Protein AF-0000000079924102 (afdb_homodimer)

Secondary structure (DSSP, 8-state):
-----HHHHHHHHHHHHHHHHHHHHHTTT--HHHHHHHHHHHHSTTB-HHHHHHHHT--HHHHHHHHHHHHHTTSEEEEE-SS-TT-EEEEE-HHHHHHHHHHHHHHHHHHHHHTTT--HHHHHHHHHHHHHHHHHHHHHHHHHHH--/-----HHHHHHHHHHHHHHHHHHHHHTTT--HHHHHHHHHHHHSTTB-HHHHHHHHT--HHHHHHHHHHHHHTTSEEEEE-SS-TT-EEEEE-HHHHHHHHHHHHHHHHHHHHHTTT--HHHHHHHHHHHHHHHHHHHHHHHHHHH--

Sequence (296 aa):
MENHSINMYLAMIERDYNYYINKKLKQYNLGKHDIRVLKVINANKGLSQNDICTILKEDKITVNKSVKNLVSQGYVEKIKDCEDKRITRLYITEEGRVNRKKILNILNEANDIFVKGFSEKNKENILELLKKMSENIHKEAVRIKDEKMENHSINMYLAMIERDYNYYINKKLKQYNLGKHDIRVLKVINANKGLSQNDICTILKEDKITVNKSVKNLVSQGYVEKIKDCEDKRITRLYITEEGRVNRKKILNILNEANDIFVKGFSEKNKENILELLKKMSENIHKEAVRIKDEK

Nearest PDB structures (foldseek):
  3s2w-assembly4_H  TM=7.739E-01  e=3.543E-10  Methanosarcina mazei Go1
  3bpx-assembly1_A  TM=7.634E-01  e=2.930E-10  unclassified
  3bpv-assembly1_A-2  TM=7.846E-01  e=5.181E-10  unclassified
  6pcp-assembly2_C  TM=7.082E-01  e=9.312E-08  Bordetella pertussis
  7kfq-assembly1_A  TM=6.164E-01  e=2.038E-08  Variovorax paradoxus

pLDDT: mean 89.37, std 9.15, range [30.25, 96.81]

Solvent-accessible surface area (backbone atoms only — not comparable to full-atom values): 15780 Å² total; per-residue (Å²): 127,82,76,75,45,67,60,50,41,52,50,50,33,50,53,27,44,50,52,40,49,45,59,63,28,47,80,70,75,42,49,73,64,35,50,54,52,49,50,52,37,66,76,38,77,58,37,32,70,68,54,49,24,63,75,68,69,46,54,65,69,62,51,48,51,32,50,51,48,34,36,74,72,44,32,30,43,80,40,64,33,89,88,45,69,87,41,51,21,32,37,70,30,74,64,17,51,56,50,44,51,53,51,51,48,53,56,50,48,49,49,52,39,40,47,61,90,50,51,73,67,52,51,52,48,50,52,53,50,41,48,52,23,29,51,39,33,39,51,50,29,53,50,57,68,68,52,121,125,82,76,74,44,68,61,49,38,54,50,51,33,50,52,28,45,50,52,39,50,46,59,63,28,46,80,70,74,40,48,75,65,35,50,53,53,49,49,52,38,67,75,38,77,57,37,33,70,67,53,50,25,63,74,68,69,45,54,64,69,62,49,49,52,33,49,52,49,34,37,75,70,43,32,31,42,80,41,66,34,88,88,45,70,86,40,51,22,34,37,70,29,75,65,17,53,57,49,44,51,54,51,49,48,54,55,51,50,49,48,51,38,40,50,62,90,50,51,74,67,52,51,52,49,52,50,51,50,40,48,50,23,30,50,39,31,39,52,51,29,52,51,54,68,67,53,118

Structure (mmCIF, N/CA/C/O backbone):
data_AF-0000000079924102-model_v1
#
loop_
_entity.id
_entity.type
_entity.pdbx_description
1 polymer 'DNA-binding transcriptional regulator, MarR family'
#
loop_
_atom_site.group_PDB
_atom_site.id
_atom_site.type_symbol
_atom_site.label_atom_id
_atom_site.label_alt_id
_atom_site.label_comp_id
_atom_site.label_asym_id
_atom_site.label_entity_id
_atom_site.label_seq_id
_atom_site.pdbx_PDB_ins_code
_atom_site.Cartn_x
_atom_site.Cartn_y
_atom_site.Cartn_z
_atom_site.occupancy
_atom_site.B_iso_or_equiv
_atom_site.auth_seq_id
_atom_site.auth_comp_id
_atom_site.auth_asym_id
_atom_site.auth_atom_id
_atom_site.pdbx_PDB_model_num
ATOM 1 N N . MET A 1 1 ? -12.461 9.148 20.875 1 30.62 1 MET A N 1
ATOM 2 C CA . MET A 1 1 ? -12.453 7.961 20.016 1 30.62 1 MET A CA 1
ATOM 3 C C . MET A 1 1 ? -11.992 8.305 18.609 1 30.62 1 MET A C 1
ATOM 5 O O . MET A 1 1 ? -12.68 9.039 17.891 1 30.62 1 MET A O 1
ATOM 9 N N . GLU A 1 2 ? -10.805 8.648 18.281 1 41.78 2 GLU A N 1
ATOM 10 C CA . GLU A 1 2 ? -10.281 9.359 17.109 1 41.78 2 GLU A CA 1
ATOM 11 C C . GLU A 1 2 ? -10.789 8.742 15.812 1 41.78 2 GLU A C 1
ATOM 13 O O . GLU A 1 2 ? -10.766 7.523 15.648 1 41.78 2 GLU A O 1
ATOM 18 N N . ASN A 1 3 ? -12.047 9.164 15.438 1 47 3 ASN A N 1
ATOM 19 C CA . ASN A 1 3 ? -12.805 8.727 14.266 1 47 3 ASN A CA 1
ATOM 20 C C . ASN A 1 3 ? -11.891 8.211 13.164 1 47 3 ASN A C 1
ATOM 22 O O . ASN A 1 3 ? -11.148 8.984 12.555 1 47 3 ASN A O 1
ATOM 26 N N . HIS A 1 4 ? -11.688 6.922 13.391 1 61.72 4 HIS A N 1
ATOM 27 C CA . HIS A 1 4 ? -10.875 6.305 12.344 1 61.72 4 HIS A CA 1
ATOM 28 C C . HIS A 1 4 ? -11.5 6.516 10.969 1 61.72 4 HIS A C 1
ATOM 30 O O . HIS A 1 4 ? -12.703 6.32 10.789 1 61.72 4 HIS A O 1
ATOM 36 N N . SER A 1 5 ? -10.711 7.113 10.195 1 83.69 5 SER A N 1
ATOM 37 C CA . SER A 1 5 ? -11.125 7.406 8.828 1 83.69 5 SER A CA 1
ATOM 38 C C . SER A 1 5 ? -10.953 6.191 7.922 1 83.69 5 SER A C 1
ATOM 40 O O . SER A 1 5 ? -10.359 5.188 8.328 1 83.69 5 SER A O 1
ATOM 42 N N . ILE A 1 6 ? -11.773 6.027 6.996 1 90.44 6 ILE A N 1
ATOM 43 C CA . ILE A 1 6 ? -11.664 5.012 5.957 1 90.44 6 ILE A CA 1
ATOM 44 C C . ILE A 1 6 ? -10.203 4.824 5.57 1 90.44 6 ILE A C 1
ATOM 46 O O . ILE A 1 6 ? -9.719 3.695 5.469 1 90.44 6 ILE A O 1
ATOM 50 N N . ASN A 1 7 ? -9.547 5.902 5.613 1 86.5 7 ASN A N 1
ATOM 51 C CA . ASN A 1 7 ? -8.133 5.879 5.258 1 86.5 7 ASN A CA 1
ATOM 52 C C . ASN A 1 7 ? -7.316 5.074 6.266 1 86.5 7 ASN A C 1
ATOM 54 O O . ASN A 1 7 ? -6.379 4.371 5.887 1 86.5 7 ASN A O 1
ATOM 58 N N . MET A 1 8 ? -7.664 5.234 7.422 1 84.31 8 MET A N 1
ATOM 59 C CA . MET A 1 8 ? -6.93 4.539 8.477 1 84.31 8 MET A CA 1
ATOM 60 C C . MET A 1 8 ? -7.102 3.027 8.352 1 84.31 8 MET A C 1
ATOM 62 O O . MET A 1 8 ? -6.125 2.279 8.414 1 84.31 8 MET A O 1
ATOM 66 N N . TYR A 1 9 ? -8.312 2.572 8.203 1 91.62 9 TYR A N 1
ATOM 67 C CA . TYR A 1 9 ? -8.555 1.138 8.102 1 91.62 9 TYR A CA 1
ATOM 68 C C . TYR A 1 9 ? -7.922 0.564 6.844 1 91.62 9 TYR A C 1
ATOM 70 O O . TYR A 1 9 ? -7.395 -0.551 6.859 1 91.62 9 TYR A O 1
ATOM 78 N N . LEU A 1 10 ? -7.984 1.327 5.773 1 93.31 10 LEU A N 1
ATOM 79 C CA . LEU A 1 10 ? -7.32 0.885 4.551 1 93.31 10 LEU A CA 1
ATOM 80 C C . LEU A 1 10 ? -5.82 0.713 4.773 1 93.31 10 LEU A C 1
ATOM 82 O O . LEU A 1 10 ? -5.23 -0.268 4.32 1 93.31 10 LEU A O 1
ATOM 86 N N . ALA A 1 11 ? -5.23 1.6 5.488 1 87.56 11 ALA A N 1
ATOM 87 C CA . ALA A 1 11 ? -3.801 1.546 5.773 1 87.56 11 ALA A CA 1
ATOM 88 C C . ALA A 1 11 ? -3.459 0.344 6.648 1 87.56 11 ALA A C 1
ATOM 90 O O . ALA A 1 11 ? -2.467 -0.347 6.406 1 87.56 11 ALA A O 1
ATOM 91 N N . MET A 1 12 ? -4.262 0.15 7.617 1 90.31 12 MET A N 1
ATOM 92 C CA . MET A 1 12 ? -4.039 -0.973 8.523 1 90.31 12 MET A CA 1
ATOM 93 C C . MET A 1 12 ? -4.188 -2.303 7.793 1 90.31 12 MET A C 1
ATOM 95 O O . MET A 1 12 ? -3.381 -3.215 7.98 1 90.31 12 MET A O 1
ATOM 99 N N . ILE A 1 13 ? -5.207 -2.404 7.023 1 95.12 13 ILE A N 1
ATOM 100 C CA . ILE A 1 13 ? -5.438 -3.607 6.234 1 95.12 13 ILE A CA 1
ATOM 101 C C . ILE A 1 13 ? -4.242 -3.863 5.324 1 95.12 13 ILE A C 1
ATOM 103 O O . ILE A 1 13 ? -3.721 -4.98 5.27 1 95.12 13 ILE A O 1
ATOM 107 N N . GLU A 1 14 ? -3.82 -2.887 4.648 1 92.5 14 GLU A N 1
ATOM 108 C CA . GLU A 1 14 ? -2.695 -3.018 3.73 1 92.5 14 GLU A CA 1
ATOM 109 C C . GLU A 1 14 ? -1.436 -3.475 4.461 1 92.5 14 GLU A C 1
ATOM 111 O O . GLU A 1 14 ? -0.739 -4.383 4.004 1 92.5 14 GLU A O 1
ATOM 116 N N . ARG A 1 15 ? -1.174 -2.852 5.5 1 89.38 15 ARG A N 1
ATOM 117 C CA . ARG A 1 15 ? 0.018 -3.174 6.277 1 89.38 15 ARG A CA 1
ATOM 118 C C . ARG A 1 15 ? 0.006 -4.633 6.719 1 89.38 15 ARG A C 1
ATOM 120 O O . ARG A 1 15 ? 0.969 -5.367 6.484 1 89.38 15 ARG A O 1
ATOM 127 N N . ASP A 1 16 ? -1.027 -5.004 7.367 1 93.31 16 ASP A N 1
ATOM 128 C CA . ASP A 1 16 ? -1.126 -6.359 7.898 1 93.31 16 ASP A CA 1
ATOM 129 C C . ASP A 1 16 ? -1.19 -7.387 6.77 1 93.31 16 ASP A C 1
ATOM 131 O O . ASP A 1 16 ? -0.619 -8.477 6.875 1 93.31 16 ASP A O 1
ATOM 135 N N . TYR A 1 17 ? -1.896 -7.051 5.738 1 93.12 17 TYR A N 1
ATOM 136 C CA . TYR A 1 17 ? -1.951 -7.922 4.57 1 93.12 17 TYR A CA 1
ATOM 137 C C . T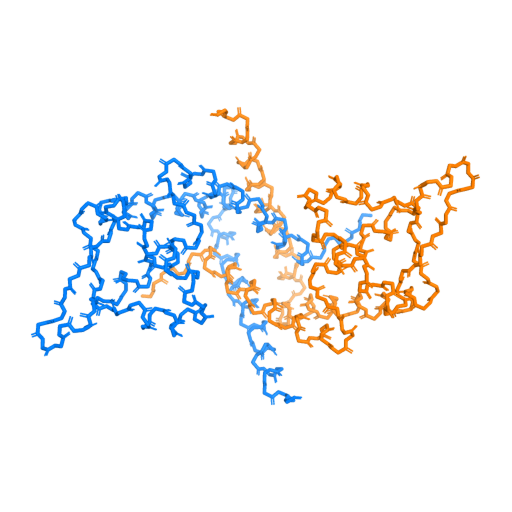YR A 1 17 ? -0.56 -8.141 3.986 1 93.12 17 TYR A C 1
ATOM 139 O O . TYR A 1 17 ? -0.174 -9.273 3.695 1 93.12 17 TYR A O 1
ATOM 147 N N . ASN A 1 18 ? 0.146 -7.086 3.822 1 90.5 18 ASN A N 1
ATOM 148 C CA . ASN A 1 18 ? 1.493 -7.191 3.271 1 90.5 18 ASN A CA 1
ATOM 149 C C . ASN A 1 18 ? 2.4 -8.039 4.16 1 90.5 18 ASN A C 1
ATOM 151 O O . ASN A 1 18 ? 3.209 -8.82 3.662 1 90.5 18 ASN A O 1
ATOM 155 N N . TYR A 1 19 ? 2.264 -7.824 5.379 1 89.88 19 TYR A N 1
ATOM 156 C CA . TYR A 1 19 ? 3.033 -8.648 6.305 1 89.88 19 TYR A CA 1
ATOM 157 C C . TYR A 1 19 ? 2.691 -10.125 6.129 1 89.88 19 TYR A C 1
ATOM 159 O O . TYR A 1 19 ? 3.586 -10.961 5.996 1 89.88 19 TYR A O 1
ATOM 167 N N . TYR A 1 20 ? 1.415 -10.453 6.117 1 91.38 20 TYR A N 1
ATOM 168 C CA . TYR A 1 20 ? 0.913 -11.812 5.973 1 91.38 20 TYR A CA 1
ATOM 169 C C . TYR A 1 20 ? 1.4 -12.445 4.672 1 91.38 20 TYR A C 1
ATOM 171 O O . TYR A 1 20 ? 1.96 -13.539 4.68 1 91.38 20 TYR A O 1
ATOM 179 N N . ILE A 1 21 ? 1.275 -11.719 3.625 1 90.69 21 ILE A N 1
ATOM 180 C CA . ILE A 1 21 ? 1.605 -12.242 2.305 1 90.69 21 ILE A CA 1
ATOM 181 C C . ILE A 1 21 ? 3.117 -12.422 2.184 1 90.69 21 ILE A C 1
ATOM 183 O O . ILE A 1 21 ? 3.586 -13.43 1.644 1 90.69 21 ILE A O 1
ATOM 187 N N . ASN A 1 22 ? 3.844 -11.445 2.645 1 89.75 22 ASN A N 1
ATOM 188 C CA . ASN A 1 22 ? 5.297 -11.547 2.578 1 89.75 22 ASN A CA 1
ATOM 189 C C . ASN A 1 22 ? 5.809 -12.781 3.318 1 89.75 22 ASN A C 1
ATOM 191 O O . ASN A 1 22 ? 6.699 -13.477 2.834 1 89.75 22 ASN A O 1
ATOM 195 N N . LYS A 1 23 ? 5.234 -12.992 4.43 1 90.81 23 LYS A N 1
ATOM 196 C CA . LYS A 1 23 ? 5.625 -14.156 5.219 1 90.81 23 LYS A CA 1
ATOM 197 C C . LYS A 1 23 ? 5.273 -15.453 4.492 1 90.81 23 LYS A C 1
ATOM 199 O O . LYS A 1 23 ? 6.07 -16.391 4.469 1 90.81 23 LYS A O 1
ATOM 204 N N . LYS A 1 24 ? 4.141 -15.492 3.92 1 89.12 24 LYS A N 1
ATOM 205 C CA . LYS A 1 24 ? 3.695 -16.703 3.219 1 89.12 24 LYS A CA 1
ATOM 206 C C . LYS A 1 24 ? 4.516 -16.922 1.952 1 89.12 24 LYS A C 1
ATOM 208 O O . LYS A 1 24 ? 4.805 -18.078 1.593 1 89.12 24 LYS A O 1
ATOM 213 N N . LEU A 1 25 ? 4.93 -15.875 1.374 1 89.44 25 LEU A N 1
ATOM 214 C CA . LEU A 1 25 ? 5.648 -15.977 0.109 1 89.44 25 LEU A CA 1
ATOM 215 C C . LEU A 1 25 ? 7.121 -16.281 0.346 1 89.44 25 LEU A C 1
ATOM 217 O O . LEU A 1 25 ? 7.812 -16.781 -0.552 1 89.44 25 LEU A O 1
ATOM 221 N N . LYS A 1 26 ? 7.531 -15.922 1.546 1 87.56 26 LYS A N 1
ATOM 222 C CA . LYS A 1 26 ? 8.93 -16.172 1.894 1 87.56 26 LYS A CA 1
ATOM 223 C C . LYS A 1 26 ? 9.289 -17.641 1.725 1 87.56 26 LYS A C 1
ATOM 225 O O . LYS A 1 26 ? 10.391 -17.969 1.288 1 87.56 26 LYS A O 1
ATOM 230 N N . GLN A 1 27 ? 8.375 -18.406 2.049 1 84.44 27 GLN A N 1
ATOM 231 C CA . GLN A 1 27 ? 8.617 -19.844 1.945 1 84.44 27 GLN A CA 1
ATOM 232 C C . GLN A 1 27 ? 8.859 -20.25 0.497 1 84.44 27 GLN A C 1
ATOM 234 O O . GLN A 1 27 ? 9.438 -21.312 0.235 1 84.44 27 GLN A O 1
ATOM 239 N N . TYR A 1 28 ? 8.508 -19.453 -0.422 1 86.31 28 TYR A N 1
ATOM 240 C CA . TYR A 1 28 ? 8.688 -19.75 -1.839 1 86.31 28 TYR A CA 1
ATOM 241 C C . TYR A 1 28 ? 9.805 -18.891 -2.432 1 86.31 28 TYR A C 1
ATOM 243 O O . TYR A 1 28 ? 10.016 -18.891 -3.646 1 86.31 28 TYR A O 1
ATOM 251 N N . ASN A 1 29 ? 10.391 -18.109 -1.604 1 88.06 29 ASN A N 1
ATOM 252 C CA . ASN A 1 29 ? 11.469 -17.219 -1.993 1 88.06 29 ASN A CA 1
ATOM 253 C C . ASN A 1 29 ? 10.992 -16.172 -3.004 1 88.06 29 ASN A C 1
ATOM 255 O O . ASN A 1 29 ? 11.703 -15.875 -3.973 1 88.06 29 ASN A O 1
ATOM 259 N N . LEU A 1 30 ? 9.758 -15.805 -2.869 1 90.5 30 LEU A N 1
ATOM 260 C CA . LEU A 1 30 ? 9.172 -14.789 -3.736 1 90.5 30 LEU A CA 1
ATOM 261 C C . LEU A 1 30 ? 8.766 -13.555 -2.934 1 90.5 30 LEU A C 1
ATOM 263 O O . LEU A 1 30 ? 8.406 -13.672 -1.758 1 90.5 30 LEU A O 1
ATOM 267 N N . GLY A 1 31 ? 8.828 -12.398 -3.521 1 88.38 31 GLY A N 1
ATOM 268 C CA . GLY A 1 31 ? 8.312 -11.156 -2.969 1 88.38 31 GLY A CA 1
ATOM 269 C C . GLY A 1 31 ? 7.145 -10.594 -3.754 1 88.38 31 GLY A C 1
ATOM 270 O O . GLY A 1 31 ? 6.738 -11.164 -4.77 1 88.38 31 GLY A O 1
ATOM 271 N N . LYS A 1 32 ? 6.668 -9.523 -3.234 1 85.25 32 LYS A N 1
ATOM 272 C CA . LYS A 1 32 ? 5.52 -8.867 -3.857 1 85.25 32 LYS A CA 1
ATOM 273 C C . LYS A 1 32 ? 5.828 -8.477 -5.301 1 85.25 32 LYS A C 1
ATOM 275 O O . LYS A 1 32 ? 4.992 -8.648 -6.188 1 85.25 32 LYS A O 1
ATOM 280 N N . HIS A 1 33 ? 6.949 -8.008 -5.48 1 88.81 33 HIS A N 1
ATOM 281 C CA . HIS A 1 33 ? 7.332 -7.582 -6.824 1 88.81 33 HIS A CA 1
ATOM 282 C C . HIS A 1 33 ? 7.457 -8.773 -7.766 1 88.81 33 HIS A C 1
ATOM 284 O O . HIS A 1 33 ? 7.078 -8.695 -8.938 1 88.81 33 HIS A O 1
ATOM 290 N N . ASP A 1 34 ? 8.031 -9.805 -7.246 1 91.5 34 ASP A N 1
ATOM 291 C CA . ASP A 1 34 ? 8.133 -11.023 -8.047 1 91.5 34 ASP A CA 1
ATOM 292 C C . ASP A 1 34 ? 6.754 -11.484 -8.516 1 91.5 34 ASP A C 1
ATOM 294 O O . ASP A 1 34 ? 6.598 -11.914 -9.664 1 91.5 34 ASP A O 1
ATOM 298 N N . ILE A 1 35 ? 5.859 -11.344 -7.633 1 87 35 ILE A N 1
ATOM 299 C CA . ILE A 1 35 ? 4.508 -11.789 -7.938 1 87 35 ILE A CA 1
ATOM 300 C C . ILE A 1 35 ? 3.912 -10.922 -9.039 1 87 35 ILE A C 1
ATOM 302 O O . ILE A 1 35 ? 3.236 -11.422 -9.945 1 87 35 ILE A O 1
ATOM 306 N N . ARG A 1 36 ? 4.09 -9.734 -8.992 1 85.94 36 ARG A N 1
ATOM 307 C CA . ARG A 1 36 ? 3.598 -8.828 -10.016 1 85.94 36 ARG A CA 1
ATOM 308 C C . ARG A 1 36 ? 4.188 -9.164 -11.383 1 85.94 36 ARG A C 1
ATOM 310 O O . ARG A 1 36 ? 3.469 -9.211 -12.383 1 85.94 36 ARG A O 1
ATOM 317 N N . VAL A 1 37 ? 5.473 -9.336 -11.391 1 91.31 37 VAL A N 1
ATOM 318 C CA . VAL A 1 37 ? 6.164 -9.688 -12.625 1 91.31 37 VAL A CA 1
ATOM 319 C C . VAL A 1 37 ? 5.637 -11.016 -13.156 1 91.31 37 VAL A C 1
ATOM 321 O O . VAL A 1 37 ? 5.352 -11.148 -14.352 1 91.31 37 VAL A O 1
ATOM 324 N N . LEU A 1 38 ? 5.52 -11.922 -12.273 1 89.88 38 LEU A N 1
ATOM 325 C CA . LEU A 1 38 ? 5.027 -13.242 -12.641 1 89.88 38 LEU A CA 1
ATOM 326 C C . LEU A 1 38 ? 3.631 -13.156 -13.242 1 89.88 38 LEU A C 1
ATOM 328 O O . LEU A 1 38 ? 3.326 -13.844 -14.219 1 89.88 38 LEU A O 1
ATOM 332 N N . LYS A 1 39 ? 2.812 -12.367 -12.711 1 85.69 39 LYS A N 1
ATOM 333 C CA . LYS A 1 39 ? 1.452 -12.188 -13.211 1 85.69 39 LYS A CA 1
ATOM 334 C C . LYS A 1 39 ? 1.457 -11.656 -14.641 1 85.69 39 LYS A C 1
ATOM 336 O O . LYS A 1 39 ? 0.683 -12.125 -15.484 1 85.69 39 LYS A O 1
ATOM 341 N N . VAL A 1 40 ? 2.217 -10.719 -14.891 1 88.38 40 VAL A N 1
ATOM 342 C CA . VAL A 1 40 ? 2.311 -10.109 -16.203 1 88.38 40 VAL A CA 1
ATOM 343 C C . VAL A 1 40 ? 2.793 -11.148 -17.219 1 88.38 40 VAL A C 1
ATOM 345 O O . VAL A 1 40 ? 2.244 -11.25 -18.328 1 88.38 40 VAL A O 1
ATOM 348 N N . ILE A 1 41 ? 3.826 -11.883 -16.844 1 91.25 41 ILE A N 1
ATOM 349 C CA . ILE A 1 41 ? 4.379 -12.906 -17.734 1 91.25 41 ILE A CA 1
ATOM 350 C C . ILE A 1 41 ? 3.314 -13.961 -18.031 1 91.25 41 ILE A C 1
ATOM 352 O O . ILE A 1 41 ? 3.201 -14.43 -19.172 1 91.25 41 ILE A O 1
ATOM 356 N N . ASN A 1 42 ? 2.598 -14.258 -17 1 85.44 42 ASN A N 1
ATOM 357 C CA . ASN A 1 42 ? 1.559 -15.266 -17.156 1 85.44 42 ASN A CA 1
ATOM 358 C C . ASN A 1 42 ? 0.435 -14.789 -18.078 1 85.44 42 ASN A C 1
ATOM 360 O O . ASN A 1 42 ? -0.128 -15.57 -18.844 1 85.44 42 ASN A O 1
ATOM 364 N N . ALA A 1 43 ? 0.088 -13.617 -17.984 1 84.81 43 ALA A N 1
ATOM 365 C CA . ALA A 1 43 ? -1.023 -13.047 -18.75 1 84.81 43 ALA A CA 1
ATOM 366 C C . ALA A 1 43 ? -0.635 -12.812 -20.203 1 84.81 43 ALA A C 1
ATOM 368 O O . ALA A 1 43 ? -1.497 -12.789 -21.078 1 84.81 43 ALA A O 1
ATOM 369 N N . ASN A 1 44 ? 0.639 -12.523 -20.375 1 86.62 44 ASN A N 1
ATOM 370 C CA . ASN A 1 44 ? 1.158 -12.227 -21.703 1 86.62 44 ASN A CA 1
ATOM 371 C C . ASN A 1 44 ? 2.352 -13.109 -22.062 1 86.62 44 ASN A C 1
ATOM 373 O O . ASN A 1 44 ? 3.486 -12.805 -21.672 1 86.62 44 ASN A O 1
ATOM 377 N N . LYS A 1 45 ? 2.09 -14.117 -22.812 1 85.56 45 LYS A N 1
ATOM 378 C CA . LYS A 1 45 ? 3.156 -15.062 -23.109 1 85.56 45 LYS A CA 1
ATOM 379 C C . LYS A 1 45 ? 4.195 -14.438 -24.047 1 85.56 45 LYS A C 1
ATOM 381 O O . LYS A 1 45 ? 3.846 -13.727 -24.984 1 85.56 45 LYS A O 1
ATOM 386 N N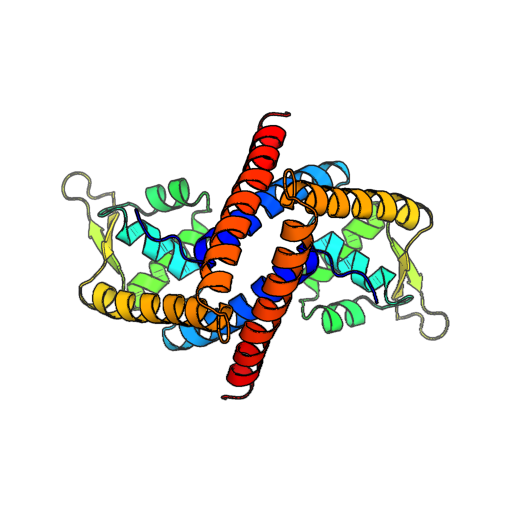 . GLY A 1 46 ? 5.484 -14.719 -23.719 1 89.81 46 GLY A N 1
ATOM 387 C CA . GLY A 1 46 ? 6.57 -14.367 -24.625 1 89.81 46 GLY A CA 1
ATOM 388 C C . GLY A 1 46 ? 6.973 -12.906 -24.531 1 89.81 46 GLY A C 1
ATOM 389 O O . GLY A 1 46 ? 7.414 -12.312 -25.516 1 89.81 46 GLY A O 1
ATOM 390 N N . LEU A 1 47 ? 6.754 -12.352 -23.453 1 92.44 47 LEU A N 1
ATOM 391 C CA . LEU A 1 47 ? 7.156 -10.961 -23.25 1 92.44 47 LEU A CA 1
ATOM 392 C C . LEU A 1 47 ? 8.664 -10.859 -23.062 1 92.44 47 LEU A C 1
ATOM 394 O O . LEU A 1 47 ? 9.289 -11.758 -22.5 1 92.44 47 LEU A O 1
ATOM 398 N N . SER A 1 48 ? 9.234 -9.766 -23.547 1 94.38 48 SER A N 1
ATOM 399 C CA . SER A 1 48 ? 10.609 -9.414 -23.203 1 94.38 48 SER A CA 1
ATOM 400 C C . SER A 1 48 ? 10.664 -8.664 -21.859 1 94.38 48 SER A C 1
ATOM 402 O O . SER A 1 48 ? 9.633 -8.195 -21.375 1 94.38 48 SER A O 1
ATOM 404 N N . GLN A 1 49 ? 11.852 -8.641 -21.266 1 93.88 49 GLN A N 1
ATOM 405 C CA . GLN A 1 49 ? 12 -7.863 -20.047 1 93.88 49 GLN A CA 1
ATOM 406 C C . GLN A 1 49 ? 11.594 -6.41 -20.266 1 93.88 49 GLN A C 1
ATOM 408 O O . GLN A 1 49 ? 10.984 -5.793 -19.391 1 93.88 49 GLN A O 1
ATOM 413 N N . ASN A 1 50 ? 11.898 -5.918 -21.438 1 93.19 50 ASN A N 1
ATOM 414 C CA . ASN A 1 50 ? 11.523 -4.547 -21.766 1 93.19 50 ASN A CA 1
ATOM 415 C C . ASN A 1 50 ? 10.008 -4.375 -21.797 1 93.19 50 ASN A C 1
ATOM 417 O O . ASN A 1 50 ? 9.484 -3.354 -21.359 1 93.19 50 ASN A O 1
ATOM 421 N N . ASP A 1 51 ? 9.344 -5.305 -22.344 1 93.5 51 ASP A N 1
ATOM 422 C CA . ASP A 1 51 ? 7.883 -5.285 -22.359 1 93.5 51 ASP A CA 1
ATOM 423 C C . ASP A 1 51 ? 7.324 -5.207 -20.938 1 93.5 51 ASP A C 1
ATOM 425 O O . ASP A 1 51 ? 6.391 -4.445 -20.672 1 93.5 51 ASP A O 1
ATOM 429 N N . ILE A 1 52 ? 7.898 -5.914 -20.062 1 93.94 52 ILE A N 1
ATOM 430 C CA . ILE A 1 52 ? 7.445 -5.98 -18.672 1 93.94 52 ILE A CA 1
ATOM 431 C C . ILE A 1 52 ? 7.656 -4.629 -18 1 93.94 52 ILE A C 1
ATOM 433 O O . ILE A 1 52 ? 6.777 -4.137 -17.281 1 93.94 52 ILE A O 1
ATOM 437 N N . CYS A 1 53 ? 8.805 -4.035 -18.203 1 93.31 53 CYS A N 1
ATOM 438 C CA . CYS A 1 53 ? 9.086 -2.701 -17.688 1 93.31 53 CYS A CA 1
ATOM 439 C C . CYS A 1 53 ? 8.008 -1.709 -18.125 1 93.31 53 CYS A C 1
ATOM 441 O O . CYS A 1 53 ? 7.531 -0.916 -17.312 1 93.31 53 CYS A O 1
ATOM 443 N N . THR A 1 54 ? 7.605 -1.784 -19.375 1 90.75 54 THR A N 1
ATOM 444 C CA . THR A 1 54 ? 6.625 -0.875 -19.953 1 90.75 54 THR A CA 1
ATOM 445 C C . THR A 1 54 ? 5.246 -1.103 -19.344 1 90.75 54 THR A C 1
ATOM 447 O O . THR A 1 54 ? 4.562 -0.147 -18.969 1 90.75 54 THR A O 1
ATOM 450 N N . ILE A 1 55 ? 4.898 -2.33 -19.203 1 88.38 55 ILE A N 1
ATOM 451 C CA . ILE A 1 55 ? 3.576 -2.689 -18.703 1 88.38 55 ILE A CA 1
ATOM 452 C C . ILE A 1 55 ? 3.459 -2.293 -17.234 1 88.38 55 ILE A C 1
ATOM 454 O O . ILE A 1 55 ? 2.445 -1.731 -16.812 1 88.38 55 ILE A O 1
ATOM 458 N N . LEU A 1 56 ? 4.473 -2.547 -16.453 1 87.81 56 LEU A N 1
ATOM 459 C CA . LEU A 1 56 ? 4.43 -2.311 -15.016 1 87.81 56 LEU A CA 1
ATOM 460 C C . LEU A 1 56 ? 4.875 -0.891 -14.68 1 87.81 56 LEU A C 1
ATOM 462 O O . LEU A 1 56 ? 4.73 -0.44 -13.547 1 87.81 56 LEU A O 1
ATOM 46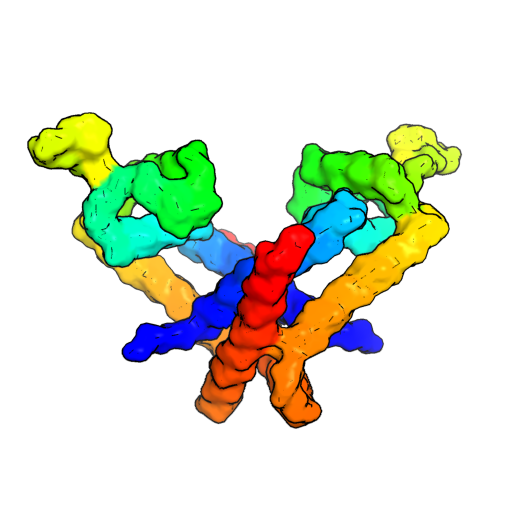6 N N . LYS A 1 57 ? 5.344 -0.236 -15.641 1 86.75 57 LYS A N 1
ATOM 467 C CA . LYS A 1 57 ? 5.887 1.104 -15.438 1 86.75 57 LYS A CA 1
ATOM 468 C C . LYS A 1 57 ? 6.965 1.106 -14.359 1 86.75 57 LYS A C 1
ATOM 470 O O . LYS A 1 57 ? 6.926 1.926 -13.438 1 86.75 57 LYS A O 1
ATOM 475 N N . GLU A 1 58 ? 7.816 0.198 -14.406 1 88.5 58 GLU A N 1
ATOM 476 C CA . GLU A 1 58 ? 8.93 0.028 -13.477 1 88.5 58 GLU A CA 1
ATOM 477 C C . GLU A 1 58 ? 10.273 0.072 -14.203 1 88.5 58 GLU A C 1
ATOM 479 O O . GLU A 1 58 ? 10.328 -0.149 -15.414 1 88.5 58 GLU A O 1
ATOM 484 N N . ASP A 1 59 ? 11.281 0.296 -13.422 1 89.06 59 ASP A N 1
ATOM 485 C CA . ASP A 1 59 ? 12.602 0.411 -14.039 1 89.06 59 ASP A CA 1
ATOM 486 C C . ASP A 1 59 ? 13.219 -0.965 -14.266 1 89.06 59 ASP A C 1
ATOM 488 O O . ASP A 1 59 ? 12.812 -1.949 -13.648 1 89.06 59 ASP A O 1
ATOM 492 N N . LYS A 1 60 ? 14.219 -0.92 -15.109 1 92.25 60 LYS A N 1
ATOM 493 C CA . LYS A 1 60 ? 14.852 -2.15 -15.586 1 92.25 60 LYS A CA 1
ATOM 494 C C . LYS A 1 60 ? 15.531 -2.895 -14.438 1 92.25 60 LYS A C 1
ATOM 496 O O . LYS A 1 60 ? 15.508 -4.125 -14.391 1 92.25 60 LYS A O 1
ATOM 501 N N . ILE A 1 61 ? 16.109 -2.17 -13.602 1 92.38 61 ILE A N 1
ATOM 502 C CA . ILE A 1 61 ? 16.844 -2.785 -12.508 1 92.38 61 ILE A CA 1
ATOM 503 C C . ILE A 1 61 ? 15.898 -3.611 -11.641 1 92.38 61 ILE A C 1
ATOM 505 O O . ILE A 1 61 ? 16.188 -4.762 -11.305 1 92.38 61 ILE A O 1
ATOM 509 N N . THR A 1 62 ? 14.734 -3.074 -11.312 1 91.88 62 THR A N 1
ATOM 510 C CA . THR A 1 62 ? 13.727 -3.709 -10.469 1 91.88 62 THR A CA 1
ATOM 511 C C . THR A 1 62 ? 13.164 -4.953 -11.148 1 91.88 62 THR A C 1
ATOM 513 O O . THR A 1 62 ? 13.086 -6.02 -10.539 1 91.88 62 THR A O 1
ATOM 516 N N . VAL A 1 63 ? 12.812 -4.734 -12.344 1 95.31 63 VAL A N 1
ATOM 517 C CA . VAL A 1 63 ? 12.234 -5.848 -13.086 1 95.31 63 VAL A CA 1
ATOM 518 C C . VAL A 1 63 ? 13.273 -6.953 -13.258 1 95.31 63 VAL A C 1
ATOM 520 O O . VAL A 1 63 ? 12.961 -8.133 -13.109 1 95.31 63 VAL A O 1
ATOM 523 N N . ASN A 1 64 ? 14.523 -6.582 -13.57 1 95.69 64 ASN A N 1
ATOM 524 C CA . ASN A 1 64 ? 15.594 -7.555 -13.766 1 95.69 64 ASN A CA 1
ATOM 525 C C . ASN A 1 64 ? 15.797 -8.414 -12.516 1 95.69 64 ASN A C 1
ATOM 527 O O . ASN A 1 64 ? 16.031 -9.617 -12.625 1 95.69 64 ASN A O 1
ATOM 531 N N . LYS A 1 65 ? 15.75 -7.805 -11.469 1 96 65 LYS A N 1
ATOM 532 C CA . LYS A 1 65 ? 15.914 -8.531 -10.211 1 96 65 LYS A CA 1
ATOM 533 C C . LYS A 1 65 ? 14.828 -9.594 -10.039 1 96 65 LYS A C 1
ATOM 535 O O . LYS A 1 65 ? 15.125 -10.727 -9.672 1 96 65 LYS A O 1
ATOM 540 N N . SER A 1 66 ? 13.656 -9.227 -10.297 1 95.81 66 SER A N 1
ATOM 541 C CA . SER A 1 66 ? 12.539 -10.148 -10.164 1 95.81 66 SER A CA 1
ATOM 542 C C . SER A 1 66 ? 12.617 -11.273 -11.195 1 95.81 66 SER A C 1
ATOM 544 O O . SER A 1 66 ? 12.367 -12.438 -10.867 1 95.81 66 SER A O 1
ATOM 546 N N . VAL A 1 67 ? 12.977 -10.875 -12.383 1 95.62 67 VAL A N 1
ATOM 547 C CA . VAL A 1 67 ? 13.094 -11.883 -13.43 1 95.62 67 VAL A CA 1
ATOM 548 C C . VAL A 1 67 ? 14.188 -12.883 -13.07 1 95.62 67 VAL A C 1
ATOM 550 O O . VAL A 1 67 ? 13.992 -14.094 -13.188 1 95.62 67 VAL A O 1
ATOM 553 N N . LYS A 1 68 ? 15.305 -12.375 -12.672 1 96.31 68 LYS A N 1
ATOM 554 C CA . LYS A 1 68 ? 16.406 -13.242 -12.258 1 96.31 68 LYS A CA 1
ATOM 555 C C . LYS A 1 68 ? 15.969 -14.195 -11.148 1 96.31 68 LYS A C 1
ATOM 557 O O . LYS A 1 68 ? 16.281 -15.391 -11.195 1 96.31 68 LYS A O 1
ATOM 562 N N . ASN A 1 69 ? 15.258 -13.703 -10.273 1 95.25 69 ASN A N 1
ATOM 563 C CA . ASN A 1 69 ? 14.781 -14.523 -9.164 1 95.25 69 ASN A CA 1
ATOM 564 C C . ASN A 1 69 ? 13.805 -15.602 -9.641 1 95.25 69 ASN A C 1
ATOM 566 O O . ASN A 1 69 ? 13.93 -16.766 -9.266 1 95.25 69 ASN A O 1
ATOM 570 N N . LEU A 1 70 ? 12.93 -15.211 -10.438 1 94.44 70 LEU A N 1
ATOM 571 C CA . LEU A 1 70 ? 11.906 -16.125 -10.945 1 94.44 70 LEU A CA 1
ATOM 572 C C . LEU A 1 70 ? 12.539 -17.219 -11.781 1 94.44 70 LEU A C 1
ATOM 574 O O . LEU A 1 70 ? 12.094 -18.375 -11.734 1 94.44 70 LEU A O 1
ATOM 578 N N . VAL A 1 71 ? 13.57 -16.828 -12.539 1 94.75 71 VAL A N 1
ATOM 579 C CA . VAL A 1 71 ? 14.289 -17.812 -13.344 1 94.75 71 VAL A CA 1
ATOM 580 C C . VAL A 1 71 ? 15.07 -18.75 -12.438 1 94.75 71 VAL A C 1
ATOM 582 O O . VAL A 1 71 ? 15.023 -19.984 -12.602 1 94.75 71 VAL A O 1
ATOM 585 N N . SER A 1 72 ? 15.742 -18.156 -11.5 1 94.5 72 SER A N 1
ATOM 586 C CA . SER A 1 72 ? 16.547 -18.953 -10.578 1 94.5 72 SER A CA 1
ATOM 587 C C . SER A 1 72 ? 15.688 -19.938 -9.797 1 94.5 72 SER A C 1
ATOM 589 O O . SER A 1 72 ? 16.125 -21.047 -9.477 1 94.5 72 SER A O 1
ATOM 591 N N . GLN A 1 73 ? 14.453 -19.594 -9.562 1 91.12 73 GLN A N 1
ATOM 592 C CA . GLN A 1 73 ? 13.555 -20.422 -8.766 1 91.12 73 GLN A CA 1
ATOM 593 C C . GLN A 1 73 ? 12.758 -21.375 -9.648 1 91.12 73 GLN A C 1
ATOM 595 O O . GLN A 1 73 ? 11.969 -22.188 -9.148 1 91.12 73 GLN A O 1
ATOM 600 N N . GLY A 1 74 ? 12.938 -21.219 -10.914 1 91.62 74 GLY A N 1
ATOM 601 C CA . GLY A 1 74 ? 12.352 -22.188 -11.844 1 91.62 74 GLY A CA 1
ATOM 602 C C . GLY A 1 74 ? 10.945 -21.812 -12.273 1 91.62 74 GLY A C 1
ATOM 603 O O . GLY A 1 74 ? 10.25 -22.609 -12.898 1 91.62 74 GLY A O 1
ATOM 604 N N . TYR A 1 75 ? 10.477 -20.609 -11.969 1 92.56 75 TYR A N 1
ATOM 605 C CA . TYR A 1 75 ? 9.125 -20.188 -12.32 1 92.56 75 TYR A CA 1
ATOM 606 C C . TYR A 1 75 ? 9.047 -19.75 -13.781 1 92.56 75 TYR A C 1
ATOM 608 O O . TYR A 1 75 ? 8.008 -19.891 -14.422 1 92.56 75 TYR A O 1
ATOM 616 N N . VAL A 1 76 ? 10.172 -19.188 -14.211 1 95 76 VAL A N 1
ATOM 617 C CA . VAL A 1 76 ? 10.211 -18.578 -15.539 1 95 76 VAL A CA 1
ATOM 618 C C . VAL A 1 76 ? 11.43 -19.078 -16.312 1 95 76 VAL A C 1
ATOM 620 O O . VAL A 1 76 ? 12.461 -19.406 -15.711 1 95 76 VAL A O 1
ATOM 623 N N . GLU A 1 77 ? 11.312 -19.188 -17.531 1 95.69 77 GLU A N 1
ATOM 624 C CA . GLU A 1 77 ? 12.438 -19.516 -18.406 1 95.69 77 GLU A CA 1
ATOM 625 C C . GLU A 1 77 ? 12.633 -18.453 -19.484 1 95.69 77 GLU A C 1
ATOM 627 O O . GLU A 1 77 ? 11.68 -17.797 -19.891 1 95.69 77 GLU A O 1
ATOM 632 N N . LYS A 1 78 ? 13.836 -18.375 -19.828 1 94.94 78 LYS A N 1
ATOM 633 C CA . LYS A 1 78 ? 14.219 -17.453 -20.891 1 94.94 78 LYS A CA 1
ATOM 634 C C . LYS A 1 78 ? 14.469 -18.203 -22.203 1 94.94 78 LYS A C 1
ATOM 636 O O . LYS A 1 78 ? 15.203 -19.203 -22.219 1 94.94 78 LYS A O 1
ATOM 641 N N . ILE A 1 79 ? 13.844 -17.719 -23.188 1 94.19 79 ILE A N 1
ATOM 642 C CA . ILE A 1 79 ? 14.055 -18.344 -24.5 1 94.19 79 ILE A CA 1
ATOM 643 C C . ILE A 1 79 ? 14.398 -17.266 -25.531 1 94.19 79 ILE A C 1
ATOM 645 O O . ILE A 1 79 ? 13.711 -16.234 -25.625 1 94.19 79 ILE A O 1
ATOM 649 N N . LYS A 1 80 ? 15.414 -17.531 -26.25 1 93.44 80 LYS A N 1
ATOM 650 C CA . LYS A 1 80 ? 15.797 -16.594 -27.297 1 93.44 80 LYS A CA 1
ATOM 651 C C . LYS A 1 80 ? 14.766 -16.578 -28.422 1 93.44 80 LYS A C 1
ATOM 653 O O . LYS A 1 80 ? 14.242 -17.625 -28.812 1 93.44 80 LYS A O 1
ATOM 658 N N . ASP A 1 81 ? 14.477 -15.398 -28.875 1 89.38 81 ASP A N 1
ATOM 659 C CA . ASP A 1 81 ? 13.547 -15.242 -29.984 1 89.38 81 ASP A CA 1
ATOM 660 C C . ASP A 1 81 ? 14.109 -15.867 -31.266 1 89.38 81 ASP A C 1
ATOM 662 O O . ASP A 1 81 ? 15.297 -15.711 -31.562 1 89.38 81 ASP A O 1
ATOM 666 N N . CYS A 1 82 ? 13.25 -16.562 -31.938 1 89.44 82 CYS A N 1
ATOM 667 C CA . CYS A 1 82 ? 13.68 -17.297 -33.125 1 89.44 82 CYS A CA 1
ATOM 668 C C . CYS A 1 82 ? 14.016 -16.344 -34.25 1 89.44 82 CYS A C 1
ATOM 670 O O . CYS A 1 82 ? 14.898 -16.609 -35.062 1 89.44 82 CYS A O 1
ATOM 672 N N . GLU A 1 83 ? 13.352 -15.297 -34.344 1 90.88 83 GLU A N 1
ATOM 673 C CA . GLU A 1 83 ? 13.523 -14.336 -35.438 1 90.88 83 GLU A CA 1
ATOM 674 C C . GLU A 1 83 ? 14.594 -13.297 -35.094 1 90.88 83 GLU A C 1
ATOM 676 O O . GLU A 1 83 ? 15.328 -12.844 -35.969 1 90.88 83 GLU A O 1
ATOM 681 N N . ASP A 1 84 ? 14.633 -12.898 -33.906 1 90.38 84 ASP A N 1
ATOM 682 C CA . ASP A 1 84 ? 15.602 -11.93 -33.406 1 90.38 84 ASP A CA 1
ATOM 683 C C . ASP A 1 84 ? 16.312 -12.453 -32.156 1 90.38 84 ASP A C 1
ATOM 685 O O . ASP A 1 84 ? 15.828 -12.297 -31.047 1 90.38 84 ASP A O 1
ATOM 689 N N . LYS A 1 85 ? 17.422 -13 -32.312 1 88.06 85 LYS A N 1
ATOM 690 C CA . LYS A 1 85 ? 18.156 -13.688 -31.266 1 88.06 85 LYS A CA 1
ATOM 691 C C . LYS A 1 85 ? 18.625 -12.711 -30.188 1 88.06 85 LYS A C 1
ATOM 693 O O . LYS A 1 85 ? 19.062 -13.125 -29.125 1 88.06 85 LYS A O 1
ATOM 698 N N . ARG A 1 86 ? 18.484 -11.484 -30.438 1 87.44 86 ARG A N 1
ATOM 699 C CA . ARG A 1 86 ? 18.859 -10.477 -29.453 1 87.44 86 ARG A CA 1
ATOM 700 C C . ARG A 1 86 ? 17.781 -10.312 -28.391 1 87.44 86 ARG A C 1
ATOM 702 O O . ARG A 1 86 ? 18.016 -9.742 -27.328 1 87.44 86 ARG A O 1
ATOM 709 N N . ILE A 1 87 ? 16.641 -10.797 -28.828 1 90.44 87 ILE A N 1
ATOM 710 C CA . ILE A 1 87 ? 15.508 -10.641 -27.922 1 90.44 87 ILE A CA 1
ATOM 711 C C . ILE A 1 87 ? 15.305 -11.922 -27.109 1 90.44 87 ILE A C 1
ATOM 713 O O . ILE A 1 87 ? 15.281 -13.016 -27.688 1 90.44 87 ILE A O 1
ATOM 717 N N . THR A 1 88 ? 15.312 -11.719 -25.859 1 92.88 88 THR A N 1
ATOM 718 C CA . THR A 1 88 ? 14.992 -12.828 -24.984 1 92.88 88 THR A CA 1
ATOM 719 C C . THR A 1 88 ? 13.539 -12.75 -24.516 1 92.88 88 THR A C 1
ATOM 721 O O . THR A 1 88 ? 13.078 -11.695 -24.078 1 92.88 88 THR A O 1
ATOM 724 N N . ARG A 1 89 ? 12.844 -13.875 -24.672 1 95.31 89 ARG A N 1
ATOM 725 C CA . ARG A 1 89 ? 11.438 -13.93 -24.281 1 95.31 89 ARG A CA 1
ATOM 726 C C . ARG A 1 89 ? 11.25 -14.758 -23.031 1 95.31 89 ARG A C 1
ATOM 728 O O . ARG A 1 89 ? 11.945 -15.758 -22.812 1 95.31 89 ARG A O 1
ATOM 735 N N . LEU A 1 90 ? 10.281 -14.352 -22.266 1 96.12 90 LEU A N 1
ATOM 736 C CA . LEU A 1 90 ? 10.055 -14.984 -20.969 1 96.12 90 LEU A CA 1
ATOM 737 C C . LEU A 1 90 ? 8.773 -15.82 -20.984 1 96.12 90 LEU A C 1
ATOM 739 O O . LEU A 1 90 ? 7.738 -15.359 -21.469 1 96.12 90 LEU A O 1
ATOM 743 N N . TYR A 1 91 ? 8.914 -17.016 -20.484 1 94.38 91 TYR A N 1
ATOM 744 C CA . TYR A 1 91 ? 7.785 -17.953 -20.406 1 94.38 91 TYR A CA 1
ATOM 745 C C . TYR A 1 91 ? 7.703 -18.594 -19.031 1 94.38 91 TYR A C 1
ATOM 747 O O . TYR A 1 91 ? 8.727 -18.844 -18.391 1 94.38 91 TYR A O 1
ATOM 755 N N . ILE A 1 92 ? 6.469 -18.859 -18.672 1 92.62 92 ILE A N 1
ATOM 756 C CA . ILE A 1 92 ? 6.289 -19.594 -17.438 1 92.62 92 ILE A CA 1
ATOM 757 C C . ILE A 1 92 ? 6.621 -21.078 -17.672 1 92.62 92 ILE A C 1
ATOM 759 O O . ILE A 1 92 ? 6.246 -21.641 -18.688 1 92.62 92 ILE A O 1
ATOM 763 N N . THR A 1 93 ? 7.387 -21.641 -16.734 1 93.38 93 THR A N 1
ATOM 764 C CA . THR A 1 93 ? 7.711 -23.062 -16.828 1 93.38 93 THR A CA 1
ATOM 765 C C . THR A 1 93 ? 6.555 -23.922 -16.328 1 93.38 93 THR A C 1
ATOM 767 O O . THR A 1 93 ? 5.602 -23.406 -15.734 1 93.38 93 THR A O 1
ATOM 770 N N . GLU A 1 94 ? 6.59 -25.25 -16.641 1 89.31 94 GLU A N 1
ATOM 771 C CA . GLU A 1 94 ? 5.594 -26.156 -16.094 1 89.31 94 GLU A CA 1
ATOM 772 C C . GLU A 1 94 ? 5.609 -26.141 -14.562 1 89.31 94 GLU A C 1
ATOM 774 O O . GLU A 1 94 ? 4.555 -26.125 -13.922 1 89.31 94 GLU A O 1
ATOM 779 N N . GLU A 1 95 ? 6.84 -26.172 -14.023 1 85.06 95 GLU A N 1
ATOM 780 C CA . GLU A 1 95 ? 7 -26.047 -12.578 1 85.06 95 GLU A CA 1
ATOM 781 C C . GLU A 1 95 ? 6.461 -24.703 -12.07 1 85.06 95 GLU A C 1
ATOM 783 O O . GLU A 1 95 ? 5.832 -24.656 -11.016 1 85.06 95 GLU A O 1
ATOM 788 N N . GLY A 1 96 ? 6.668 -23.719 -12.859 1 85.56 96 GLY A N 1
ATOM 789 C CA . GLY A 1 96 ? 6.156 -22.391 -12.523 1 85.56 96 GLY A CA 1
ATOM 790 C C . GLY A 1 96 ? 4.641 -22.328 -12.484 1 85.56 96 GLY A C 1
ATOM 791 O O . GLY A 1 96 ? 4.062 -21.656 -11.633 1 85.56 96 GLY A O 1
ATOM 792 N N . ARG A 1 97 ? 4.066 -23.062 -13.336 1 84.69 97 ARG A N 1
ATOM 793 C CA . ARG A 1 97 ? 2.607 -23.125 -13.367 1 84.69 97 ARG A CA 1
ATOM 794 C C . ARG A 1 97 ? 2.053 -23.781 -12.109 1 84.69 97 ARG A C 1
ATOM 796 O O . ARG A 1 97 ? 1.053 -23.312 -11.555 1 84.69 97 ARG A O 1
ATOM 803 N N . VAL A 1 98 ? 2.725 -24.859 -11.727 1 83.94 98 VAL A N 1
ATOM 804 C CA . VAL A 1 98 ? 2.311 -25.562 -10.516 1 83.94 98 VAL A CA 1
ATOM 805 C C . VAL A 1 98 ? 2.475 -24.641 -9.305 1 83.94 98 VAL A C 1
ATOM 807 O O . VAL A 1 98 ? 1.566 -24.531 -8.477 1 83.94 98 VAL A O 1
ATOM 810 N N . ASN A 1 99 ? 3.58 -24.016 -9.25 1 82.25 99 ASN A N 1
ATOM 811 C CA . ASN A 1 99 ? 3.861 -23.109 -8.133 1 82.25 99 ASN A CA 1
ATOM 812 C C . ASN A 1 99 ? 2.959 -21.891 -8.164 1 82.25 99 ASN A C 1
ATOM 814 O O . ASN A 1 99 ? 2.559 -21.375 -7.113 1 82.25 99 ASN A O 1
ATOM 818 N N . ARG A 1 100 ? 2.621 -21.531 -9.383 1 79.69 100 ARG A N 1
ATOM 819 C CA . ARG A 1 100 ? 1.687 -20.422 -9.523 1 79.69 100 ARG A CA 1
ATOM 820 C C . ARG A 1 100 ? 0.359 -20.734 -8.844 1 79.69 100 ARG A C 1
ATOM 822 O O . ARG A 1 100 ? -0.232 -19.859 -8.203 1 79.69 100 ARG A O 1
ATOM 829 N N . LYS A 1 101 ? -0.038 -21.922 -8.977 1 82.69 101 LYS A N 1
ATOM 830 C CA . LYS A 1 101 ? -1.275 -22.344 -8.32 1 82.69 101 LYS A CA 1
ATOM 831 C C . LYS A 1 101 ? -1.17 -22.203 -6.805 1 82.69 101 LYS A C 1
ATOM 833 O O . LYS A 1 101 ? -2.127 -21.797 -6.145 1 82.69 101 LYS A O 1
ATOM 838 N N . LYS A 1 102 ? -0.04 -22.547 -6.355 1 84 102 LYS A N 1
ATOM 839 C CA . LYS A 1 102 ? 0.191 -22.422 -4.918 1 84 102 LYS A CA 1
ATOM 840 C C . LYS A 1 102 ? 0.132 -20.953 -4.484 1 84 102 LYS A C 1
ATOM 842 O O . LYS A 1 102 ? -0.441 -20.641 -3.443 1 84 102 LYS A O 1
ATOM 847 N N . ILE A 1 103 ? 0.693 -20.203 -5.281 1 83.12 103 ILE A N 1
ATOM 848 C CA . ILE A 1 103 ? 0.703 -18.766 -4.992 1 83.12 103 ILE A CA 1
ATOM 849 C C . ILE A 1 103 ? -0.721 -18.219 -5.051 1 83.12 103 ILE A C 1
ATOM 851 O O . ILE A 1 103 ? -1.135 -17.453 -4.176 1 83.12 103 ILE A O 1
ATOM 855 N N . LEU A 1 104 ? -1.452 -18.625 -6.027 1 81.06 104 LEU A N 1
ATOM 856 C CA . LEU A 1 104 ? -2.838 -18.203 -6.168 1 81.06 104 LEU A CA 1
ATOM 857 C C . LEU A 1 104 ? -3.666 -18.625 -4.961 1 81.06 104 LEU A C 1
ATOM 859 O O . LEU A 1 104 ? -4.551 -17.891 -4.516 1 81.06 104 LEU A O 1
ATOM 863 N N . ASN A 1 105 ? -3.334 -19.734 -4.488 1 86.06 105 ASN A N 1
ATOM 864 C CA . ASN A 1 105 ? -4.023 -20.234 -3.303 1 86.06 105 ASN A CA 1
ATOM 865 C C . ASN A 1 105 ? -3.754 -19.344 -2.086 1 86.06 105 ASN A C 1
ATOM 867 O O . ASN A 1 105 ? -4.648 -19.125 -1.268 1 86.06 105 ASN A O 1
ATOM 871 N N . ILE A 1 106 ? -2.555 -18.922 -1.987 1 84.81 106 ILE A N 1
ATOM 872 C CA . ILE A 1 106 ? -2.189 -18.031 -0.887 1 84.81 106 ILE A CA 1
ATOM 873 C C . ILE A 1 106 ? -2.98 -16.734 -0.987 1 84.81 106 ILE A C 1
ATOM 875 O O . ILE A 1 106 ? -3.514 -16.234 0.012 1 84.81 106 ILE A O 1
ATOM 879 N N . LEU A 1 107 ? -3.113 -16.203 -2.158 1 81.56 107 LEU A N 1
ATOM 880 C CA . LEU A 1 107 ? -3.857 -14.961 -2.373 1 81.56 107 LEU A CA 1
ATOM 881 C C . LEU A 1 107 ? -5.34 -15.164 -2.078 1 81.56 107 LEU A C 1
ATOM 883 O O . LEU A 1 107 ? -5.977 -14.297 -1.469 1 81.56 107 LEU A O 1
ATOM 887 N N . ASN A 1 108 ? -5.812 -16.297 -2.498 1 85.5 108 ASN A N 1
ATOM 888 C CA . ASN A 1 108 ? -7.211 -16.625 -2.238 1 85.5 108 ASN A CA 1
ATOM 889 C C . ASN A 1 108 ? -7.477 -16.797 -0.745 1 85.5 108 ASN A C 1
ATOM 891 O O . ASN A 1 108 ? -8.539 -16.422 -0.253 1 85.5 108 ASN A O 1
ATOM 895 N N . GLU A 1 109 ? -6.539 -17.406 -0.115 1 89.5 109 GLU A N 1
ATOM 896 C CA . GLU A 1 109 ? -6.652 -17.562 1.332 1 89.5 109 GLU A CA 1
ATOM 897 C C . GLU A 1 109 ? -6.777 -16.203 2.029 1 89.5 109 GLU A C 1
ATOM 899 O O . GLU A 1 109 ? -7.531 -16.062 2.994 1 89.5 109 GLU A O 1
ATOM 904 N N . ALA A 1 110 ? -6.047 -15.289 1.565 1 87.38 110 ALA A N 1
ATOM 905 C CA . ALA A 1 110 ? -6.117 -13.945 2.143 1 87.38 110 ALA A CA 1
ATOM 906 C C . ALA A 1 110 ? -7.508 -13.344 1.965 1 87.38 110 ALA A C 1
ATOM 908 O O . ALA A 1 110 ? -8.031 -12.688 2.869 1 87.38 110 ALA A O 1
ATOM 909 N N . ASN A 1 111 ? -8.078 -13.531 0.812 1 89.19 111 ASN A N 1
ATOM 910 C CA . ASN A 1 111 ? -9.445 -13.07 0.571 1 89.19 111 ASN A CA 1
ATOM 911 C C . ASN A 1 111 ? -10.422 -13.664 1.581 1 89.19 111 ASN A C 1
ATOM 913 O O . ASN A 1 111 ? -11.312 -12.977 2.066 1 89.19 111 ASN A O 1
ATOM 917 N N . ASP A 1 112 ? -10.18 -14.93 1.859 1 92.94 112 ASP A N 1
ATOM 918 C CA . ASP A 1 112 ? -11.039 -15.609 2.826 1 92.94 112 ASP A CA 1
ATOM 919 C C . ASP A 1 112 ? -10.836 -15.047 4.23 1 92.94 112 ASP A C 1
ATOM 921 O O . ASP A 1 112 ? -11.789 -14.945 5.008 1 92.94 112 ASP A O 1
ATOM 925 N N . ILE A 1 113 ? -9.672 -14.68 4.512 1 95.06 113 ILE A N 1
ATOM 926 C CA . ILE A 1 113 ? -9.352 -14.117 5.816 1 95.06 113 ILE A CA 1
ATOM 927 C C . ILE A 1 113 ? -10.078 -12.789 6 1 95.06 113 ILE A C 1
ATOM 929 O O . ILE A 1 113 ? -10.656 -12.531 7.059 1 95.06 113 ILE A O 1
ATOM 933 N N . PHE A 1 114 ? -10.102 -11.961 4.973 1 95 114 PHE A N 1
ATOM 934 C CA . PHE A 1 114 ? -10.719 -10.641 5.047 1 95 114 PHE A CA 1
ATOM 935 C C . PHE A 1 114 ? -12.172 -10.742 5.484 1 95 114 PHE A C 1
ATOM 937 O O . PHE A 1 114 ? -12.664 -9.906 6.246 1 95 114 PHE A O 1
ATOM 944 N N . VAL A 1 115 ? -12.82 -11.828 5.027 1 95.12 115 VAL A N 1
ATOM 945 C CA . VAL A 1 115 ? -14.273 -11.836 5.184 1 95.12 115 VAL A CA 1
ATOM 946 C C . VAL A 1 115 ? -14.68 -12.891 6.211 1 95.12 115 VAL A C 1
ATOM 948 O O . VAL A 1 115 ? -15.82 -13.344 6.227 1 95.12 115 VAL A O 1
ATOM 951 N N . LYS A 1 116 ? -13.719 -13.344 6.961 1 95.44 116 LYS A N 1
ATOM 952 C CA . LYS A 1 116 ? -14.047 -14.289 8.023 1 95.44 116 LYS A CA 1
ATOM 953 C C . LYS A 1 116 ? -15.148 -13.742 8.922 1 95.44 116 LYS A C 1
ATOM 955 O O . LYS A 1 116 ? -15.062 -12.609 9.406 1 95.44 116 LYS A O 1
ATOM 960 N N . GLY A 1 117 ? -16.219 -14.547 9.07 1 95.69 117 GLY A N 1
ATOM 961 C CA . GLY A 1 117 ? -17.312 -14.164 9.953 1 95.69 117 GLY A CA 1
ATOM 962 C C . GLY A 1 117 ? -18.344 -13.281 9.281 1 95.69 117 GLY A C 1
ATOM 963 O O . GLY A 1 117 ? -19.359 -12.914 9.891 1 95.69 117 GLY A O 1
ATOM 964 N N . PHE A 1 118 ? -18.078 -12.914 8.047 1 96.12 118 PHE A N 1
ATOM 965 C CA . PHE A 1 118 ? -19.062 -12.125 7.32 1 96.12 118 PHE A CA 1
ATOM 966 C C . PHE A 1 118 ? -20.25 -12.984 6.891 1 96.12 118 PHE A C 1
ATOM 968 O O . PHE A 1 118 ? -20.062 -14.133 6.473 1 96.12 118 PHE A O 1
ATOM 975 N N . SER A 1 119 ? -21.438 -12.484 6.969 1 96.44 119 SER A N 1
ATOM 976 C CA . SER A 1 119 ? -22.578 -13.094 6.293 1 96.44 119 SER A CA 1
ATOM 977 C C . SER A 1 119 ? -22.469 -12.953 4.781 1 96.44 119 SER A C 1
ATOM 979 O O . SER A 1 119 ? -21.688 -12.141 4.285 1 96.44 119 SER A O 1
ATOM 981 N N . GLU A 1 120 ? -23.203 -13.742 4.047 1 95.06 120 GLU A N 1
ATOM 982 C CA . GLU A 1 120 ? -23.203 -13.609 2.594 1 95.06 120 GLU A CA 1
ATOM 983 C C . GLU A 1 120 ? -23.625 -12.211 2.168 1 95.06 120 GLU A C 1
ATOM 985 O O . GLU A 1 120 ? -23.078 -11.648 1.212 1 95.06 120 GLU A O 1
ATOM 990 N N . LYS A 1 121 ? -24.531 -11.68 2.885 1 96.06 121 LYS A N 1
ATOM 991 C CA . LYS A 1 121 ? -24.984 -10.312 2.619 1 96.06 121 LYS A CA 1
ATOM 992 C C . LYS A 1 121 ? -23.859 -9.305 2.83 1 96.06 121 LYS A C 1
ATOM 994 O O . LYS A 1 121 ? -23.672 -8.406 2.014 1 96.06 121 LYS A O 1
ATOM 999 N N . ASN A 1 122 ? -23.125 -9.469 3.902 1 95.69 122 ASN A N 1
ATOM 1000 C CA . ASN A 1 122 ? -22.016 -8.578 4.191 1 95.69 122 ASN A CA 1
ATOM 1001 C C . ASN A 1 122 ? -20.906 -8.703 3.15 1 95.69 122 ASN A C 1
ATOM 1003 O O . ASN A 1 122 ? -20.25 -7.719 2.797 1 95.69 122 ASN A O 1
ATOM 1007 N N . LYS A 1 123 ? -20.719 -9.922 2.668 1 94.81 123 LYS A N 1
ATOM 1008 C CA . LYS A 1 123 ? -19.719 -10.148 1.633 1 94.81 123 LYS A CA 1
ATOM 1009 C C . LYS A 1 123 ? -20.094 -9.43 0.34 1 94.81 123 LYS A C 1
ATOM 1011 O O . LYS A 1 123 ? -19.25 -8.766 -0.267 1 94.81 123 LYS A O 1
ATOM 1016 N N . GLU A 1 124 ? -21.281 -9.547 0.029 1 94.81 124 GLU A N 1
ATOM 1017 C CA . GLU A 1 124 ? -21.75 -8.875 -1.175 1 94.81 124 GLU A CA 1
ATOM 1018 C C . GLU A 1 124 ? -21.688 -7.355 -1.01 1 94.81 124 GLU A C 1
ATOM 1020 O O . GLU A 1 124 ? -21.281 -6.641 -1.928 1 94.81 124 GLU A O 1
ATOM 1025 N N . ASN A 1 125 ? -22.078 -6.914 0.12 1 95.75 125 ASN A N 1
ATOM 1026 C CA . ASN A 1 125 ? -22.109 -5.484 0.407 1 95.75 125 ASN A CA 1
ATOM 1027 C C . ASN A 1 125 ? -20.719 -4.863 0.362 1 95.75 125 ASN A C 1
ATOM 1029 O O . ASN A 1 125 ? -20.516 -3.816 -0.256 1 95.75 125 ASN A O 1
ATOM 1033 N N . ILE A 1 126 ? -19.766 -5.52 0.979 1 95.94 126 ILE A N 1
ATOM 1034 C CA . ILE A 1 126 ? -18.422 -4.965 1.032 1 95.94 126 ILE A CA 1
ATOM 1035 C C . ILE A 1 126 ? -17.828 -4.91 -0.375 1 95.94 126 ILE A C 1
ATOM 1037 O O . ILE A 1 126 ? -17.141 -3.951 -0.728 1 95.94 126 ILE A O 1
ATOM 1041 N N . LEU A 1 127 ? -18.094 -5.922 -1.129 1 94.75 127 LEU A N 1
ATOM 1042 C CA . LEU A 1 127 ? -17.578 -5.949 -2.498 1 94.75 127 LEU A CA 1
ATOM 1043 C C . LEU A 1 127 ? -18.156 -4.793 -3.311 1 94.75 127 LEU A C 1
ATOM 1045 O O . LEU A 1 127 ? -17.422 -4.109 -4.031 1 94.75 127 LEU A O 1
ATOM 1049 N N . GLU A 1 128 ? -19.391 -4.59 -3.168 1 95.5 128 GLU A N 1
ATOM 1050 C CA . GLU A 1 128 ? -20.047 -3.512 -3.898 1 95.5 128 GLU A CA 1
ATOM 1051 C C . GLU A 1 128 ? -19.531 -2.146 -3.457 1 95.5 128 GLU A C 1
ATOM 1053 O O . GLU A 1 128 ? -19.266 -1.275 -4.289 1 95.5 128 GLU A O 1
ATOM 1058 N N . LEU A 1 129 ? -19.422 -1.974 -2.238 1 96.81 129 LEU A N 1
ATOM 1059 C CA . LEU A 1 129 ? -18.984 -0.688 -1.706 1 96.81 129 LEU A CA 1
ATOM 1060 C C . LEU A 1 129 ? -17.531 -0.424 -2.061 1 96.81 129 LEU A C 1
ATOM 1062 O O . LEU A 1 129 ? -17.156 0.707 -2.389 1 96.81 129 LEU A O 1
ATOM 1066 N N . LEU A 1 130 ? -16.688 -1.462 -2.01 1 96.62 130 LEU A N 1
ATOM 1067 C CA . LEU A 1 130 ? -15.297 -1.316 -2.41 1 96.62 130 LEU A CA 1
ATOM 1068 C C . LEU A 1 130 ? -15.195 -0.966 -3.891 1 96.62 130 LEU A C 1
ATOM 1070 O O . LEU A 1 130 ? -14.344 -0.161 -4.281 1 96.62 130 LEU A O 1
ATOM 1074 N N . LYS A 1 131 ? -16.016 -1.619 -4.621 1 95.31 131 LYS A N 1
ATOM 1075 C CA . LYS A 1 131 ? -16.047 -1.299 -6.047 1 95.31 131 LYS A CA 1
ATOM 1076 C C . LYS A 1 131 ? -16.359 0.177 -6.273 1 95.31 131 LYS A C 1
ATOM 1078 O O . LYS A 1 131 ? -15.664 0.86 -7.02 1 95.31 131 LYS A O 1
ATOM 1083 N N . LYS A 1 132 ? -17.375 0.64 -5.66 1 96.69 132 LYS A N 1
ATOM 1084 C CA . LYS A 1 132 ? -17.75 2.043 -5.789 1 96.69 132 LYS A CA 1
ATOM 1085 C C . LYS A 1 132 ? -16.656 2.965 -5.277 1 96.69 132 LYS A C 1
ATOM 1087 O O . LYS A 1 132 ? -16.375 3.998 -5.887 1 96.69 132 LYS A O 1
ATOM 1092 N N . MET A 1 133 ? -16.047 2.609 -4.168 1 96.81 133 MET A N 1
ATOM 1093 C CA . MET A 1 133 ? -14.93 3.369 -3.625 1 96.81 133 MET A CA 1
ATOM 1094 C C . MET A 1 133 ? -13.797 3.463 -4.637 1 96.81 133 MET A C 1
ATOM 1096 O O . MET A 1 133 ? -13.227 4.535 -4.836 1 96.81 133 MET A O 1
ATOM 1100 N N . SER A 1 134 ? -13.5 2.312 -5.207 1 96.12 134 SER A N 1
ATOM 1101 C CA . SER A 1 134 ? -12.438 2.248 -6.199 1 96.12 134 SER A CA 1
ATOM 1102 C C . SER A 1 134 ? -12.727 3.16 -7.387 1 96.12 134 SER A C 1
ATOM 1104 O O . SER A 1 134 ? -11.844 3.867 -7.867 1 96.12 134 SER A O 1
ATOM 1106 N N . GLU A 1 135 ? -13.922 3.197 -7.789 1 96 135 GLU A N 1
ATOM 1107 C CA . GLU A 1 135 ? -14.328 4.047 -8.906 1 96 135 GLU A CA 1
ATOM 1108 C C . GLU A 1 135 ? -14.219 5.527 -8.539 1 96 135 GLU A C 1
ATOM 1110 O O . GLU A 1 135 ? -13.773 6.34 -9.352 1 96 135 GLU A O 1
ATOM 1115 N N . ASN A 1 136 ? -14.641 5.863 -7.402 1 96.81 136 ASN A N 1
ATOM 1116 C CA . ASN A 1 136 ? -14.594 7.25 -6.945 1 96.81 136 ASN A CA 1
ATOM 1117 C C . ASN A 1 136 ? -13.172 7.793 -6.934 1 96.81 136 ASN A C 1
ATOM 1119 O O . ASN A 1 136 ? -12.906 8.875 -7.469 1 96.81 136 ASN A O 1
ATOM 1123 N N . ILE A 1 137 ? -12.281 7.02 -6.34 1 95.75 137 ILE A N 1
ATOM 1124 C CA . ILE A 1 137 ? -10.914 7.512 -6.211 1 95.75 137 ILE A CA 1
ATOM 1125 C C . ILE A 1 137 ? -10.227 7.484 -7.574 1 95.75 137 ILE A C 1
ATOM 1127 O O . ILE A 1 137 ? -9.406 8.352 -7.883 1 95.75 137 ILE A O 1
ATOM 1131 N N . HIS A 1 138 ? -10.586 6.512 -8.359 1 94.56 138 HIS A N 1
ATOM 1132 C CA . HIS A 1 138 ? -10.039 6.449 -9.711 1 94.56 138 HIS A CA 1
ATOM 1133 C C . HIS A 1 138 ? -10.414 7.684 -10.523 1 94.56 138 HIS A C 1
ATOM 1135 O O . HIS A 1 138 ? -9.578 8.273 -11.203 1 94.56 138 HIS A O 1
ATOM 1141 N N . LYS A 1 139 ? -11.617 8.039 -10.406 1 95.06 139 LYS A N 1
ATOM 1142 C CA . LYS A 1 139 ? -12.094 9.227 -11.109 1 95.06 139 LYS A CA 1
ATOM 1143 C C . LYS A 1 139 ? -11.289 10.469 -10.703 1 95.06 139 LYS A C 1
ATOM 1145 O O . LYS A 1 139 ? -10.93 11.281 -11.555 1 95.06 139 LYS A O 1
ATOM 1150 N N . GLU A 1 140 ? -11.062 10.594 -9.484 1 93.5 140 GLU A N 1
ATOM 1151 C CA . GLU A 1 140 ? -10.32 11.758 -9.008 1 93.5 140 GLU A CA 1
ATOM 1152 C C . GLU A 1 140 ? -8.852 11.68 -9.414 1 93.5 140 GLU A C 1
ATOM 1154 O O . GLU A 1 140 ? -8.242 12.695 -9.758 1 93.5 140 GLU A O 1
ATOM 1159 N N . ALA A 1 141 ? -8.266 10.477 -9.336 1 92.12 141 ALA A N 1
ATOM 1160 C CA . ALA A 1 141 ? -6.883 10.289 -9.758 1 92.12 141 ALA A CA 1
ATOM 1161 C C . ALA A 1 141 ? -6.711 10.641 -11.234 1 92.12 141 ALA A C 1
ATOM 1163 O O . ALA A 1 141 ? -5.727 11.273 -11.617 1 92.12 141 ALA A O 1
ATOM 1164 N N . VAL A 1 142 ? -7.684 10.273 -12 1 91.62 142 VAL A N 1
ATOM 1165 C CA . VAL A 1 142 ? -7.641 10.562 -13.43 1 91.62 142 VAL A CA 1
ATOM 1166 C C . VAL A 1 142 ? -7.812 12.062 -13.656 1 91.62 142 VAL A C 1
ATOM 1168 O O . VAL A 1 142 ? -7.129 12.648 -14.5 1 91.62 142 VAL A O 1
ATOM 1171 N N . ARG A 1 143 ? -8.719 12.633 -12.93 1 90.94 143 ARG A N 1
ATOM 1172 C CA . ARG A 1 143 ? -8.961 14.07 -13.039 1 90.94 143 ARG A CA 1
ATOM 1173 C C . ARG A 1 143 ? -7.691 14.867 -12.742 1 90.94 143 ARG A C 1
ATOM 1175 O O . ARG A 1 143 ? -7.367 15.812 -13.461 1 90.94 143 ARG A O 1
ATOM 1182 N N . ILE A 1 144 ? -7 14.469 -11.719 1 88.62 144 ILE A N 1
ATOM 1183 C CA . ILE A 1 144 ? -5.809 15.203 -11.297 1 88.62 144 ILE A CA 1
ATOM 1184 C C . ILE A 1 144 ? -4.688 14.984 -12.312 1 88.62 144 ILE A C 1
ATOM 1186 O O . ILE A 1 144 ? -3.842 15.859 -12.508 1 88.62 144 ILE A O 1
ATOM 1190 N N . LYS A 1 145 ? -4.621 13.836 -12.852 1 84.25 145 LYS A N 1
ATOM 1191 C CA . LYS A 1 145 ? -3.646 13.562 -13.906 1 84.25 145 LYS A CA 1
ATOM 1192 C C . LYS A 1 145 ? -3.836 14.508 -15.086 1 84.25 145 LYS A C 1
ATOM 1194 O O . LYS A 1 145 ? -2.859 14.945 -15.695 1 84.25 145 LYS A O 1
ATOM 1199 N N . ASP A 1 146 ? -5 14.781 -15.273 1 82.19 146 ASP A N 1
ATOM 1200 C CA . ASP A 1 146 ? -5.344 15.648 -16.391 1 82.19 146 ASP A CA 1
ATOM 1201 C C . ASP A 1 146 ? -5.117 17.109 -16.047 1 82.19 146 ASP A C 1
ATOM 1203 O O . ASP A 1 146 ? -5.047 17.969 -16.938 1 82.19 146 ASP A O 1
ATOM 1207 N N . GLU A 1 147 ? -5.262 17.344 -14.711 1 75.38 147 GLU A N 1
ATOM 1208 C CA . GLU A 1 147 ? -5.035 18.719 -14.297 1 75.38 147 GLU A CA 1
ATOM 1209 C C . GLU A 1 147 ? -3.555 19.094 -14.375 1 75.38 147 GLU A C 1
ATOM 1211 O O . GLU A 1 147 ? -3.199 20.266 -14.375 1 75.38 147 GLU A O 1
ATOM 1216 N N . LYS A 1 148 ? -2.846 19.266 -15.242 1 57.34 148 LYS A N 1
ATOM 1217 C CA . LYS A 1 148 ? -1.47 19.688 -15.461 1 57.34 148 LYS A CA 1
ATOM 1218 C C . LYS A 1 148 ? -0.823 20.156 -14.164 1 57.34 148 LYS A C 1
ATOM 1220 O O . LYS A 1 148 ? -1.374 21.016 -13.461 1 57.34 148 LYS A O 1
ATOM 1225 N N . MET B 1 1 ? -16.375 -12.82 -16.234 1 30.25 1 MET B N 1
ATOM 1226 C CA . MET B 1 1 ? -16.359 -11.641 -15.367 1 30.25 1 MET B CA 1
ATOM 1227 C C . MET B 1 1 ? -15.344 -11.781 -14.25 1 30.25 1 MET B C 1
ATOM 1229 O O . MET B 1 1 ? -15.484 -12.656 -13.391 1 30.25 1 MET B O 1
ATOM 1233 N N . GLU B 1 2 ? -14.086 -11.758 -14.398 1 41.34 2 GLU B N 1
ATOM 1234 C CA . GLU B 1 2 ? -13 -12.234 -13.547 1 41.34 2 GLU B CA 1
ATOM 1235 C C . GLU B 1 2 ? -13.164 -11.742 -12.109 1 41.34 2 GLU B C 1
ATOM 1237 O O . GLU B 1 2 ? -13.422 -10.555 -11.883 1 41.34 2 GLU B O 1
ATOM 1242 N N . ASN B 1 3 ? -14.039 -12.461 -11.352 1 47.44 3 ASN B N 1
ATOM 1243 C CA . ASN B 1 3 ? -14.43 -12.219 -9.969 1 47.44 3 ASN B CA 1
ATOM 1244 C C . ASN B 1 3 ? -13.352 -11.453 -9.203 1 47.44 3 ASN B C 1
ATOM 1246 O O . ASN B 1 3 ? -12.273 -11.992 -8.945 1 47.44 3 ASN B O 1
ATOM 1250 N N . HIS B 1 4 ? -13.562 -10.148 -9.406 1 62.12 4 HIS B N 1
ATOM 1251 C CA . HIS B 1 4 ? -12.625 -9.32 -8.664 1 62.12 4 HIS B CA 1
ATOM 1252 C C . HIS B 1 4 ? -12.672 -9.625 -7.172 1 62.12 4 HIS B C 1
ATOM 1254 O O . HIS B 1 4 ? -13.758 -9.719 -6.594 1 62.12 4 HIS B O 1
ATOM 1260 N N . SER B 1 5 ? -11.562 -9.984 -6.742 1 84.19 5 SER B N 1
ATOM 1261 C CA . SER B 1 5 ? -11.414 -10.32 -5.328 1 84.19 5 SER B CA 1
ATOM 1262 C C . SER B 1 5 ? -11.25 -9.062 -4.48 1 84.19 5 SER B C 1
ATOM 1264 O O . SER B 1 5 ? -11.062 -7.965 -5.016 1 84.19 5 SER B O 1
ATOM 1266 N N . ILE B 1 6 ? -11.727 -9.07 -3.322 1 90.69 6 ILE B N 1
ATOM 1267 C CA . ILE B 1 6 ? -11.523 -8.016 -2.334 1 90.69 6 ILE B CA 1
ATOM 1268 C C . ILE B 1 6 ? -10.094 -7.477 -2.447 1 90.69 6 ILE B C 1
ATOM 1270 O O . ILE B 1 6 ? -9.883 -6.262 -2.467 1 90.69 6 ILE B O 1
ATOM 1274 N N . ASN B 1 7 ? -9.266 -8.383 -2.75 1 86.94 7 ASN B N 1
ATOM 1275 C CA . ASN B 1 7 ? -7.859 -8.008 -2.881 1 86.94 7 ASN B CA 1
ATOM 1276 C C . ASN B 1 7 ? -7.633 -7.082 -4.07 1 86.94 7 ASN B C 1
ATOM 1278 O O . ASN B 1 7 ? -6.816 -6.16 -3.996 1 86.94 7 ASN B O 1
ATOM 1282 N N . MET B 1 8 ? -8.297 -7.367 -5.059 1 85.06 8 MET B N 1
ATOM 1283 C CA . MET B 1 8 ? -8.141 -6.559 -6.266 1 85.06 8 MET B CA 1
ATOM 1284 C C . MET B 1 8 ? -8.602 -5.129 -6.027 1 85.06 8 MET B C 1
ATOM 1286 O O . MET B 1 8 ? -7.906 -4.176 -6.383 1 85.06 8 MET B O 1
ATOM 1290 N N . TYR B 1 9 ? -9.773 -4.965 -5.465 1 91.94 9 TYR B N 1
ATOM 1291 C CA . TYR B 1 9 ? -10.297 -3.621 -5.23 1 91.94 9 TYR B CA 1
ATOM 1292 C C . TYR B 1 9 ? -9.43 -2.867 -4.227 1 91.94 9 TYR B C 1
ATOM 1294 O O . TYR B 1 9 ? -9.203 -1.663 -4.371 1 91.94 9 TYR B O 1
ATOM 1302 N N . LEU B 1 10 ? -8.945 -3.574 -3.223 1 93.44 10 LEU B N 1
ATOM 1303 C CA . LEU B 1 10 ? -8.039 -2.943 -2.27 1 93.44 10 LEU B CA 1
ATOM 1304 C C . LEU B 1 10 ? -6.781 -2.439 -2.971 1 93.44 10 LEU B C 1
ATOM 1306 O O . LEU B 1 10 ? -6.316 -1.332 -2.695 1 93.44 10 LEU B O 1
ATOM 1310 N N . ALA B 1 11 ? -6.277 -3.193 -3.877 1 87.88 11 ALA B N 1
ATOM 1311 C CA . ALA B 1 11 ? -5.074 -2.822 -4.617 1 87.88 11 ALA B CA 1
ATOM 1312 C C . ALA B 1 11 ? -5.328 -1.61 -5.508 1 87.88 11 ALA B C 1
ATOM 1314 O O . ALA B 1 11 ? -4.5 -0.701 -5.582 1 87.88 11 ALA B O 1
ATOM 1315 N N . MET B 1 12 ? -6.43 -1.646 -6.152 1 90.62 12 MET B N 1
ATOM 1316 C CA . MET B 1 12 ? -6.789 -0.539 -7.035 1 90.62 12 MET B CA 1
ATOM 1317 C C . MET B 1 12 ? -6.988 0.748 -6.242 1 90.62 12 MET B C 1
ATOM 1319 O O . MET B 1 12 ? -6.52 1.812 -6.648 1 90.62 12 MET B O 1
ATOM 1323 N N . ILE B 1 13 ? -7.684 0.635 -5.18 1 95.44 13 ILE B N 1
ATOM 1324 C CA . ILE B 1 13 ? -7.918 1.784 -4.312 1 95.44 13 ILE B CA 1
ATOM 1325 C C . ILE B 1 13 ? -6.578 2.346 -3.834 1 95.44 13 ILE B C 1
ATOM 1327 O O . ILE B 1 13 ? -6.344 3.555 -3.91 1 95.44 13 ILE B O 1
ATOM 1331 N N . GLU B 1 14 ? -5.75 1.52 -3.379 1 92.56 14 GLU B N 1
ATOM 1332 C CA . GLU B 1 14 ? -4.445 1.944 -2.875 1 92.56 14 GLU B CA 1
ATOM 1333 C C . GLU B 1 14 ? -3.639 2.652 -3.961 1 92.56 14 GLU B C 1
ATOM 1335 O O . GLU B 1 14 ? -3.055 3.711 -3.717 1 92.56 14 GLU B O 1
ATOM 1340 N N . ARG B 1 15 ? -3.602 2.076 -5.051 1 89.69 15 ARG B N 1
ATOM 1341 C CA . ARG B 1 15 ? -2.84 2.637 -6.164 1 89.69 15 ARG B CA 1
ATOM 1342 C C . ARG B 1 15 ? -3.338 4.035 -6.52 1 89.69 15 ARG B C 1
ATOM 1344 O O . ARG B 1 15 ? -2.551 4.98 -6.586 1 89.69 15 ARG B O 1
ATOM 1351 N N . ASP B 1 16 ? -4.586 4.129 -6.777 1 93.5 16 ASP B N 1
ATOM 1352 C CA . ASP B 1 16 ? -5.172 5.402 -7.188 1 93.5 16 ASP B CA 1
ATOM 1353 C C . ASP B 1 16 ? -5.09 6.43 -6.059 1 93.5 16 ASP B C 1
ATOM 1355 O O . ASP B 1 16 ? -4.852 7.613 -6.305 1 93.5 16 ASP B O 1
ATOM 1359 N N . TYR B 1 17 ? -5.305 5.977 -4.863 1 93.19 17 TYR B N 1
ATOM 1360 C CA . TYR B 1 17 ? -5.168 6.855 -3.705 1 93.19 17 TYR B CA 1
ATOM 1361 C C . TYR B 1 17 ? -3.754 7.414 -3.609 1 93.19 17 TYR B C 1
ATOM 1363 O O . TYR B 1 17 ? -3.566 8.617 -3.416 1 93.19 17 TYR B O 1
ATOM 1371 N N . ASN B 1 18 ? -2.809 6.562 -3.742 1 90.5 18 ASN B N 1
ATOM 1372 C CA . ASN B 1 18 ? -1.419 6.996 -3.664 1 90.5 18 ASN B CA 1
ATOM 1373 C C . ASN B 1 18 ? -1.081 7.996 -4.766 1 90.5 18 ASN B C 1
ATOM 1375 O O . ASN B 1 18 ? -0.361 8.969 -4.531 1 90.5 18 ASN B O 1
ATOM 1379 N N . TYR B 1 19 ? -1.563 7.699 -5.875 1 90.25 19 TYR B N 1
ATOM 1380 C CA . TYR B 1 19 ? -1.359 8.641 -6.969 1 90.25 19 TYR B CA 1
ATOM 1381 C C . TYR B 1 19 ? -1.957 10 -6.633 1 90.25 19 TYR B C 1
ATOM 1383 O O . TYR B 1 19 ? -1.292 11.031 -6.77 1 90.25 19 TYR B O 1
ATOM 1391 N N . TYR B 1 20 ? -3.186 10.031 -6.184 1 91.56 20 TYR B N 1
ATOM 1392 C CA . TYR B 1 20 ? -3.914 11.242 -5.828 1 91.56 20 TYR B CA 1
ATOM 1393 C C . TYR B 1 20 ? -3.184 12.016 -4.738 1 91.56 20 TYR B C 1
ATOM 1395 O O . TYR B 1 20 ? -2.93 13.211 -4.887 1 91.56 20 TYR B O 1
ATOM 1403 N N . ILE B 1 21 ? -2.787 11.32 -3.736 1 90.75 21 ILE B N 1
ATOM 1404 C CA . ILE B 1 21 ? -2.17 11.961 -2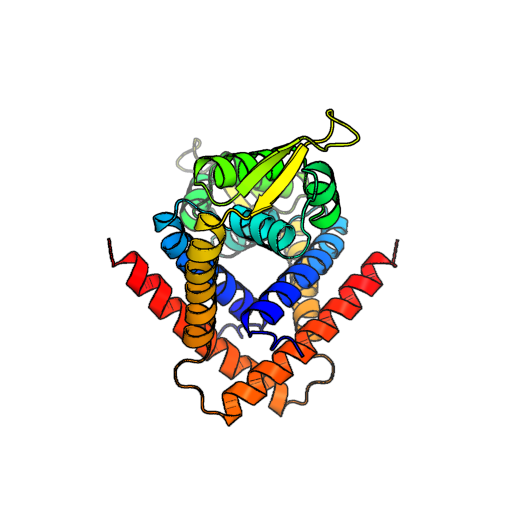.58 1 90.75 21 ILE B CA 1
ATOM 1405 C C . ILE B 1 21 ? -0.79 12.492 -2.959 1 90.75 21 ILE B C 1
ATOM 1407 O O . ILE B 1 21 ? -0.412 13.602 -2.562 1 90.75 21 ILE B O 1
ATOM 1411 N N . ASN B 1 22 ? -0.049 11.695 -3.68 1 89.75 22 ASN B N 1
ATOM 1412 C CA . ASN B 1 22 ? 1.278 12.133 -4.094 1 89.75 22 ASN B CA 1
ATOM 1413 C C . ASN B 1 22 ? 1.211 13.422 -4.914 1 89.75 22 ASN B C 1
ATOM 1415 O O . ASN B 1 22 ? 2.027 14.328 -4.727 1 89.75 22 ASN B O 1
ATOM 1419 N N . LYS B 1 23 ? 0.264 13.461 -5.754 1 90.81 23 LYS B N 1
ATOM 1420 C CA . LYS B 1 23 ? 0.087 14.648 -6.578 1 90.81 23 LYS B CA 1
ATOM 1421 C C . LYS B 1 23 ? -0.293 15.859 -5.727 1 90.81 23 LYS B C 1
ATOM 1423 O O . LYS B 1 23 ? 0.224 16.953 -5.934 1 90.81 23 LYS B O 1
ATOM 1428 N N . LYS B 1 24 ? -1.146 15.641 -4.812 1 89.12 24 LYS B N 1
ATOM 1429 C CA . LYS B 1 24 ? -1.601 16.734 -3.953 1 89.12 24 LYS B CA 1
ATOM 1430 C C . LYS B 1 24 ? -0.485 17.203 -3.023 1 89.12 24 LYS B C 1
ATOM 1432 O O . LYS B 1 24 ? -0.37 18.391 -2.734 1 89.12 24 LYS B O 1
ATOM 1437 N N . LEU B 1 25 ? 0.334 16.297 -2.654 1 89.44 25 LEU B N 1
ATOM 1438 C CA . LEU B 1 25 ? 1.385 16.625 -1.694 1 89.44 25 LEU B CA 1
ATOM 1439 C C . LEU B 1 25 ? 2.584 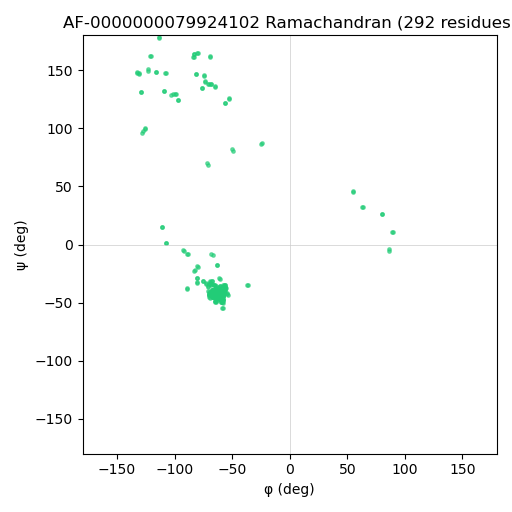17.266 -2.391 1 89.44 25 LEU B C 1
ATOM 1441 O O . LEU B 1 25 ? 3.404 17.922 -1.748 1 89.44 25 LEU B O 1
ATOM 1445 N N . LYS B 1 26 ? 2.637 16.969 -3.674 1 87.56 26 LYS B N 1
ATOM 1446 C CA . LYS B 1 26 ? 3.74 17.516 -4.453 1 87.56 26 LYS B CA 1
ATOM 1447 C C . LYS B 1 26 ? 3.789 19.031 -4.336 1 87.56 26 LYS B C 1
ATOM 1449 O O . LYS B 1 26 ? 4.871 19.625 -4.273 1 87.56 26 LYS B O 1
ATOM 1454 N N . GLN B 1 27 ? 2.672 19.562 -4.297 1 84.44 27 GLN B N 1
ATOM 1455 C CA . GLN B 1 27 ? 2.604 21.016 -4.203 1 84.44 27 GLN B CA 1
ATOM 1456 C C . GLN B 1 27 ? 3.215 21.516 -2.896 1 84.44 27 GLN B C 1
ATOM 1458 O O . GLN B 1 27 ? 3.586 22.688 -2.785 1 84.44 27 GLN B O 1
ATOM 1463 N N . TYR B 1 28 ? 3.375 20.688 -1.941 1 86.38 28 TYR B N 1
ATOM 1464 C CA . TYR B 1 28 ? 3.949 21.047 -0.651 1 86.38 28 TYR B CA 1
ATOM 1465 C C . TYR B 1 28 ? 5.359 20.484 -0.503 1 86.38 28 TYR B C 1
ATOM 1467 O O . TYR B 1 28 ? 5.957 20.562 0.572 1 86.38 28 TYR B O 1
ATOM 1475 N N . ASN B 1 29 ? 5.789 19.844 -1.522 1 88 29 ASN B N 1
ATOM 1476 C CA . ASN B 1 29 ? 7.113 19.234 -1.555 1 88 29 ASN B CA 1
ATOM 1477 C C . ASN B 1 29 ? 7.25 18.141 -0.495 1 88 29 ASN B C 1
ATOM 1479 O O . ASN B 1 29 ? 8.281 18.047 0.177 1 88 29 ASN B O 1
ATOM 1483 N N . LEU B 1 30 ? 6.156 17.484 -0.225 1 90.5 30 LEU B N 1
ATOM 1484 C CA . LEU B 1 30 ? 6.137 16.391 0.741 1 90.5 30 LEU B CA 1
ATOM 1485 C C . LEU B 1 30 ? 5.777 15.078 0.063 1 90.5 30 LEU B C 1
ATOM 1487 O O . LEU B 1 30 ? 5.039 15.062 -0.926 1 90.5 30 LEU B O 1
ATOM 1491 N N . GLY B 1 31 ? 6.297 13.984 0.55 1 88.31 31 GLY B N 1
ATOM 1492 C CA . GLY B 1 31 ? 5.926 12.633 0.141 1 88.31 31 GLY B CA 1
ATOM 1493 C C . GLY B 1 31 ? 5.246 11.844 1.241 1 88.31 31 GLY B C 1
ATOM 1494 O O . GLY B 1 31 ? 5.074 12.336 2.357 1 88.31 31 GLY B O 1
ATOM 1495 N N . LYS B 1 32 ? 4.887 10.656 0.862 1 85.06 32 LYS B N 1
ATOM 1496 C CA . LYS B 1 32 ? 4.199 9.773 1.798 1 85.06 32 LYS B CA 1
ATOM 1497 C C . LYS B 1 32 ? 5.047 9.516 3.041 1 85.06 32 LYS B C 1
ATOM 1499 O O . LYS B 1 32 ? 4.535 9.523 4.16 1 85.06 32 LYS B O 1
ATOM 1504 N N . HIS B 1 33 ? 6.246 9.352 2.82 1 88.38 33 HIS B N 1
ATOM 1505 C CA . HIS B 1 33 ? 7.137 9.07 3.941 1 88.38 33 HIS B CA 1
ATOM 1506 C C . HIS B 1 33 ? 7.285 10.297 4.84 1 88.38 33 HIS B C 1
ATOM 1508 O O . HIS B 1 33 ? 7.34 10.164 6.066 1 88.38 33 HIS B O 1
ATOM 1514 N N . ASP B 1 34 ? 7.395 11.414 4.211 1 91.38 34 ASP B N 1
ATOM 1515 C CA . ASP B 1 34 ? 7.465 12.648 4.98 1 91.38 34 ASP B CA 1
ATOM 1516 C C . ASP B 1 34 ? 6.254 12.797 5.898 1 91.38 34 ASP B C 1
ATOM 1518 O O . ASP B 1 34 ? 6.387 13.219 7.047 1 91.38 34 ASP B O 1
ATOM 1522 N N . ILE B 1 35 ? 5.176 12.406 5.344 1 86.81 35 ILE B N 1
ATOM 1523 C CA . ILE B 1 35 ? 3.934 12.539 6.098 1 86.81 35 ILE B CA 1
ATOM 1524 C C . ILE B 1 35 ? 3.951 11.594 7.297 1 86.81 35 ILE B C 1
ATOM 1526 O O . ILE B 1 35 ? 3.51 11.961 8.391 1 86.81 35 ILE B O 1
ATOM 1530 N N . ARG B 1 36 ? 4.375 10.484 7.141 1 85.62 36 ARG B N 1
ATOM 1531 C CA . ARG B 1 36 ? 4.473 9.523 8.227 1 85.62 36 ARG B CA 1
ATOM 1532 C C . ARG B 1 36 ? 5.383 10.039 9.344 1 85.62 36 ARG B C 1
ATOM 1534 O O . ARG B 1 36 ? 5.035 9.953 10.523 1 85.62 36 ARG B O 1
ATOM 1541 N N . VAL B 1 37 ? 6.512 10.516 8.938 1 91.12 37 VAL B N 1
ATOM 1542 C CA . VAL B 1 37 ? 7.469 11.062 9.891 1 91.12 37 VAL B CA 1
ATOM 1543 C C . VAL B 1 37 ? 6.848 12.25 10.617 1 91.12 37 VAL B C 1
ATOM 1545 O O . VAL B 1 37 ? 6.949 12.359 11.844 1 91.12 37 VAL B O 1
ATOM 1548 N N . LEU B 1 38 ? 6.238 13.07 9.867 1 89.75 38 LEU B N 1
ATOM 1549 C CA . LEU B 1 38 ? 5.598 14.258 10.43 1 89.75 38 LEU B CA 1
ATOM 1550 C C . LEU B 1 38 ? 4.535 13.867 11.445 1 89.75 38 LEU B C 1
ATOM 1552 O O . LEU B 1 38 ? 4.414 14.5 12.5 1 89.75 38 LEU B O 1
ATOM 1556 N N . LYS B 1 39 ? 3.805 12.883 11.18 1 85.5 39 LYS B N 1
ATOM 1557 C CA . LYS B 1 39 ? 2.762 12.406 12.086 1 85.5 39 LYS B CA 1
ATOM 1558 C C . LYS B 1 39 ? 3.355 11.945 13.414 1 85.5 39 LYS B C 1
ATOM 1560 O O . LYS B 1 39 ? 2.812 12.242 14.477 1 85.5 39 LYS B O 1
ATOM 1565 N N . VAL B 1 40 ? 4.352 11.219 13.344 1 88 40 VAL B N 1
ATOM 1566 C CA . VAL B 1 40 ? 5.008 10.688 14.539 1 88 40 VAL B CA 1
ATOM 1567 C C . VAL B 1 40 ? 5.547 11.836 15.383 1 88 40 VAL B C 1
ATOM 1569 O O . VAL B 1 40 ? 5.379 11.852 16.609 1 88 40 VAL B O 1
ATOM 1572 N N . ILE B 1 41 ? 6.195 12.789 14.727 1 91 41 ILE B N 1
ATOM 1573 C CA . ILE B 1 41 ? 6.758 13.938 15.43 1 91 41 ILE B CA 1
ATOM 1574 C C . ILE B 1 41 ? 5.641 14.727 16.109 1 91 41 ILE B C 1
ATOM 1576 O O . ILE B 1 41 ? 5.801 15.195 17.234 1 91 41 ILE B O 1
ATOM 1580 N N . ASN B 1 42 ? 4.582 14.812 15.391 1 85.31 42 ASN B N 1
ATOM 1581 C CA . ASN B 1 42 ? 3.449 15.562 15.914 1 85.31 42 ASN B CA 1
ATOM 1582 C C . ASN B 1 42 ? 2.832 14.867 17.125 1 85.31 42 ASN B C 1
ATOM 1584 O O . ASN B 1 42 ? 2.395 15.523 18.078 1 85.31 42 ASN B O 1
ATOM 1588 N N . ALA B 1 43 ? 2.752 13.648 17.109 1 84.62 43 ALA B N 1
ATOM 1589 C CA . ALA B 1 43 ? 2.115 12.859 18.156 1 84.62 43 ALA B CA 1
ATOM 1590 C C . ALA B 1 43 ? 3.004 12.781 19.391 1 84.62 43 ALA B C 1
ATOM 1592 O O . ALA B 1 43 ? 2.512 12.578 20.5 1 84.62 43 ALA B O 1
ATOM 1593 N N . ASN B 1 44 ? 4.297 12.805 19.125 1 86.69 44 ASN B N 1
ATOM 1594 C CA . ASN B 1 44 ? 5.281 12.688 20.203 1 86.69 44 ASN B CA 1
ATOM 1595 C C . ASN B 1 44 ? 6.281 13.836 20.188 1 86.69 44 ASN B C 1
ATOM 1597 O O . ASN B 1 44 ? 7.258 13.805 19.438 1 86.69 44 ASN B O 1
ATOM 1601 N N . LYS B 1 45 ? 6.062 14.758 21.031 1 85.81 45 LYS B N 1
ATOM 1602 C CA . LYS B 1 45 ? 6.922 15.938 21.016 1 85.81 45 LYS B CA 1
ATOM 1603 C C . LYS B 1 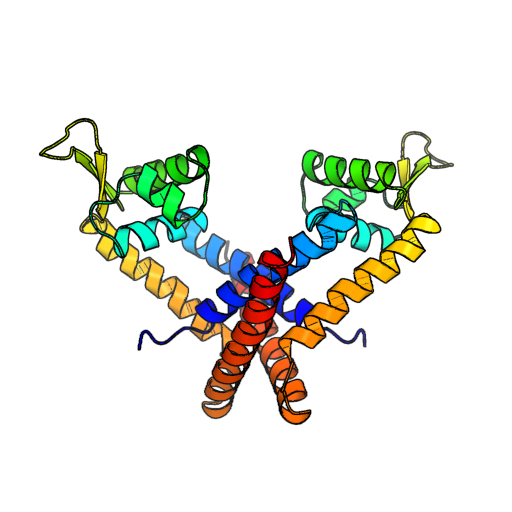45 ? 8.32 15.602 21.516 1 85.81 45 LYS B C 1
ATOM 1605 O O . LYS B 1 45 ? 8.477 14.859 22.484 1 85.81 45 LYS B O 1
ATOM 1610 N N . GLY B 1 46 ? 9.336 16.172 20.812 1 90 46 GLY B N 1
ATOM 1611 C CA . GLY B 1 46 ? 10.703 16.109 21.297 1 90 46 GLY B CA 1
ATOM 1612 C C . GLY B 1 46 ? 11.375 14.781 21 1 90 46 GLY B C 1
ATOM 1613 O O . GLY B 1 46 ? 12.242 14.344 21.766 1 90 46 GLY B O 1
ATOM 1614 N N . LEU B 1 47 ? 10.953 14.156 20.031 1 92.31 47 LEU B N 1
ATOM 1615 C CA . LEU B 1 47 ? 11.57 12.891 19.641 1 92.31 47 LEU B CA 1
ATOM 1616 C C . LEU B 1 47 ? 12.914 13.125 18.969 1 92.31 47 LEU B C 1
ATOM 1618 O O . LEU B 1 47 ? 13.102 14.133 18.281 1 92.31 47 LEU B O 1
ATOM 1622 N N . SER B 1 48 ? 13.852 12.219 19.203 1 94.38 48 SER B N 1
ATOM 1623 C CA . SER B 1 48 ? 15.07 12.18 18.406 1 94.38 48 SER B CA 1
ATOM 1624 C C . SER B 1 48 ? 14.859 11.422 17.094 1 94.38 48 SER B C 1
ATOM 1626 O O . SER B 1 48 ? 13.859 10.711 16.953 1 94.38 48 SER B O 1
ATOM 1628 N N . GLN B 1 49 ? 15.766 11.656 16.141 1 93.81 49 GLN B N 1
ATOM 1629 C CA . GLN B 1 49 ? 15.68 10.898 14.906 1 93.81 49 GLN B CA 1
ATOM 1630 C C . GLN B 1 49 ? 15.703 9.391 15.172 1 93.81 49 GLN B C 1
ATOM 1632 O O . GLN B 1 49 ? 15 8.625 14.516 1 93.81 49 GLN B O 1
ATOM 1637 N N . ASN B 1 50 ? 16.484 9.016 16.156 1 93 50 ASN B N 1
ATOM 1638 C CA . ASN B 1 50 ? 16.562 7.605 16.531 1 93 50 ASN B CA 1
ATOM 1639 C C . ASN B 1 50 ? 15.219 7.086 17.047 1 93 50 ASN B C 1
ATOM 1641 O O . ASN B 1 50 ? 14.836 5.953 16.766 1 93 50 ASN B O 1
ATOM 1645 N N . ASP B 1 51 ? 14.578 7.848 17.828 1 93.31 51 ASP B N 1
ATOM 1646 C CA . ASP B 1 51 ? 13.25 7.492 18.312 1 93.31 51 ASP B CA 1
ATOM 1647 C C . ASP B 1 51 ? 12.289 7.242 17.141 1 93.31 51 ASP B C 1
ATOM 1649 O O . ASP B 1 51 ? 11.523 6.277 17.156 1 93.31 51 ASP B O 1
ATOM 1653 N N . ILE B 1 52 ? 12.367 8.039 16.172 1 93.75 52 ILE B N 1
ATOM 1654 C CA . ILE B 1 52 ? 11.484 7.957 15.008 1 93.75 52 ILE B CA 1
ATOM 1655 C C . ILE B 1 52 ? 11.766 6.668 14.234 1 93.75 52 ILE B C 1
ATOM 1657 O O . ILE B 1 52 ? 10.836 5.965 13.836 1 93.75 52 ILE B O 1
ATOM 1661 N N . CYS B 1 53 ? 13.023 6.371 14.031 1 92.94 53 CYS B N 1
ATOM 1662 C CA . CYS B 1 53 ? 13.414 5.125 13.383 1 92.94 53 CYS B CA 1
ATOM 1663 C C . CYS B 1 53 ? 12.805 3.924 14.094 1 92.94 53 CYS B C 1
ATOM 1665 O O . CYS B 1 53 ? 12.273 3.018 13.453 1 92.94 53 CYS B O 1
ATOM 1667 N N . THR B 1 54 ? 12.828 3.938 15.422 1 90.19 54 THR B N 1
ATOM 1668 C CA . THR B 1 54 ? 12.328 2.842 16.25 1 90.19 54 THR B CA 1
ATOM 1669 C C . THR B 1 54 ? 10.812 2.723 16.125 1 90.19 54 THR B C 1
ATOM 1671 O O . THR B 1 54 ? 10.281 1.625 15.953 1 90.19 54 THR B O 1
ATOM 1674 N N . ILE B 1 55 ? 10.156 3.834 16.188 1 87.81 55 ILE B N 1
ATOM 1675 C CA . ILE B 1 55 ? 8.703 3.859 16.156 1 87.81 55 ILE B CA 1
ATOM 1676 C C . ILE B 1 55 ? 8.203 3.4 14.789 1 87.81 55 ILE B C 1
ATOM 1678 O O . ILE B 1 55 ? 7.262 2.605 14.695 1 87.81 55 ILE B O 1
ATOM 1682 N N . LEU B 1 56 ? 8.82 3.863 13.727 1 87.25 56 LEU B N 1
ATOM 1683 C CA . LEU B 1 56 ? 8.359 3.578 12.367 1 87.25 56 LEU B CA 1
ATOM 1684 C C . LEU B 1 56 ? 8.977 2.287 11.844 1 87.25 56 LEU B C 1
ATOM 1686 O O . LEU B 1 56 ? 8.57 1.779 10.797 1 87.25 56 LEU B O 1
ATOM 1690 N N . LYS B 1 57 ? 9.867 1.793 12.562 1 85.62 57 LYS B N 1
ATOM 1691 C CA . LYS B 1 57 ? 10.602 0.609 12.133 1 85.62 57 LYS B CA 1
ATOM 1692 C C . LYS B 1 57 ? 11.234 0.821 10.758 1 85.62 57 LYS B C 1
ATOM 1694 O O . LYS B 1 57 ? 11.078 -0.013 9.867 1 85.62 57 LYS B O 1
ATOM 1699 N N . GLU B 1 58 ? 11.828 1.891 10.562 1 88 58 GLU B N 1
ATOM 1700 C CA . GLU B 1 58 ? 12.5 2.283 9.328 1 88 58 GLU B CA 1
ATOM 1701 C C . GLU B 1 58 ? 13.984 2.574 9.578 1 88 58 GLU B C 1
ATOM 1703 O O . GLU B 1 58 ? 14.383 2.846 10.711 1 88 58 GLU B O 1
ATOM 1708 N N . ASP B 1 59 ? 14.695 2.57 8.508 1 88.69 59 ASP B N 1
ATOM 1709 C CA . ASP B 1 59 ? 16.141 2.783 8.648 1 88.69 59 ASP B CA 1
ATOM 1710 C C . ASP B 1 59 ? 16.469 4.273 8.734 1 88.69 59 ASP B C 1
ATOM 1712 O O . ASP B 1 59 ? 15.656 5.113 8.344 1 88.69 59 ASP B O 1
ATOM 1716 N N . LYS B 1 60 ? 17.672 4.484 9.195 1 92 60 LYS B N 1
ATOM 1717 C CA . LYS B 1 60 ? 18.109 5.84 9.492 1 92 60 LYS B CA 1
ATOM 1718 C C . LYS B 1 60 ? 18.188 6.688 8.227 1 92 60 LYS B C 1
ATOM 1720 O O . LYS B 1 60 ? 17.875 7.879 8.25 1 92 60 LYS B O 1
ATOM 1725 N N . ILE B 1 61 ? 18.609 6.086 7.215 1 92.25 61 ILE B N 1
ATOM 1726 C CA . ILE B 1 61 ? 18.797 6.824 5.969 1 92.25 61 ILE B CA 1
ATOM 1727 C C . ILE B 1 61 ? 17.453 7.379 5.504 1 92.25 61 ILE B C 1
ATOM 1729 O O . ILE B 1 61 ? 17.344 8.555 5.152 1 92.25 61 ILE B O 1
ATOM 1733 N N . THR B 1 62 ? 16.406 6.582 5.547 1 91.38 62 THR B N 1
ATOM 1734 C CA . THR B 1 62 ? 15.062 6.941 5.113 1 91.38 62 THR B CA 1
ATOM 1735 C C . THR B 1 62 ? 14.484 8.039 5.996 1 91.38 62 THR B C 1
ATOM 1737 O O . THR B 1 62 ? 13.969 9.047 5.496 1 91.38 62 THR B O 1
ATOM 1740 N N . VAL B 1 63 ? 14.609 7.785 7.23 1 95.12 63 VAL B N 1
ATOM 1741 C CA . VAL B 1 63 ? 14.07 8.758 8.18 1 95.12 63 VAL B CA 1
ATOM 1742 C C . VAL B 1 63 ? 14.828 10.078 8.047 1 95.12 63 VAL B C 1
ATOM 1744 O O . VAL B 1 63 ? 14.219 11.148 8.07 1 95.12 63 VAL B O 1
ATOM 1747 N N . ASN B 1 64 ? 16.156 10.016 7.922 1 95.56 64 ASN B N 1
ATOM 1748 C CA . ASN B 1 64 ? 16.969 11.219 7.793 1 95.56 64 ASN B CA 1
ATOM 1749 C C . ASN B 1 64 ? 16.562 12.055 6.59 1 95.56 64 ASN B C 1
ATOM 1751 O O . ASN B 1 64 ? 16.531 13.289 6.664 1 95.56 64 ASN B O 1
ATOM 1755 N N . LYS B 1 65 ? 16.312 11.414 5.574 1 95.94 65 LYS B N 1
ATOM 1756 C CA . LYS B 1 65 ? 15.883 12.117 4.367 1 95.94 65 LYS B CA 1
ATOM 1757 C C . LYS B 1 65 ? 14.586 12.891 4.605 1 95.94 65 LYS B C 1
ATOM 1759 O O . LYS B 1 65 ? 14.469 14.047 4.215 1 95.94 65 LYS B O 1
ATOM 1764 N N . SER B 1 66 ? 13.68 12.266 5.227 1 95.69 66 SER B N 1
ATOM 1765 C CA . SER B 1 66 ? 12.391 12.891 5.508 1 95.69 66 SER B CA 1
ATOM 1766 C C . SER B 1 66 ? 12.539 14.039 6.5 1 95.69 66 SER B C 1
ATOM 1768 O O . SER B 1 66 ? 11.938 15.102 6.324 1 95.69 66 SER B O 1
ATOM 1770 N N . VAL B 1 67 ? 13.359 13.781 7.48 1 95.5 67 VAL B N 1
ATOM 1771 C CA . VAL B 1 67 ? 13.578 14.828 8.477 1 95.5 67 VAL B CA 1
ATOM 1772 C C . VAL B 1 67 ? 14.227 16.031 7.824 1 95.5 67 VAL B C 1
ATOM 1774 O O . VAL B 1 67 ? 13.812 17.172 8.055 1 95.5 67 VAL B O 1
ATOM 1777 N N . LYS B 1 68 ? 15.242 15.797 7.074 1 96.25 68 LYS B N 1
ATOM 1778 C CA . LYS B 1 68 ? 15.914 16.875 6.363 1 96.25 68 LYS B CA 1
ATOM 1779 C C . LYS B 1 68 ? 14.938 17.672 5.5 1 96.25 68 LYS B C 1
ATOM 1781 O O . LYS B 1 68 ? 14.961 18.906 5.488 1 96.25 68 LYS B O 1
ATOM 1786 N N . ASN B 1 69 ? 14.109 16.984 4.875 1 95.12 69 ASN B N 1
ATOM 1787 C CA . ASN B 1 69 ? 13.117 17.641 4.023 1 95.12 69 ASN B CA 1
ATOM 1788 C C . ASN B 1 69 ? 12.133 18.469 4.836 1 95.12 69 ASN B C 1
ATOM 1790 O O . ASN B 1 69 ? 11.859 19.625 4.492 1 95.12 69 ASN B O 1
ATOM 1794 N N . LEU B 1 70 ? 11.68 17.922 5.863 1 94.31 70 LEU B N 1
ATOM 1795 C CA . LEU B 1 70 ? 10.703 18.578 6.719 1 94.31 70 LEU B CA 1
ATOM 1796 C C . LEU B 1 70 ? 11.305 19.828 7.355 1 94.31 70 LEU B C 1
ATOM 1798 O O . LEU B 1 70 ? 10.617 20.844 7.504 1 94.31 70 LEU B O 1
ATOM 1802 N N . VAL B 1 71 ? 12.586 19.719 7.711 1 94.69 71 VAL B N 1
ATOM 1803 C CA . VAL B 1 71 ? 13.273 20.875 8.281 1 94.69 71 VAL B CA 1
ATOM 1804 C C . VAL B 1 71 ? 13.477 21.938 7.203 1 94.69 71 VAL B C 1
ATOM 1806 O O . VAL B 1 71 ? 13.203 23.109 7.434 1 94.69 71 VAL B O 1
ATOM 1809 N N . SER B 1 72 ? 13.914 21.484 6.074 1 94.38 72 SER B N 1
ATOM 1810 C CA . SER B 1 72 ? 14.172 22.406 4.977 1 94.38 72 SER B CA 1
ATOM 1811 C C . SER B 1 72 ? 12.891 23.125 4.559 1 94.38 72 SER B C 1
ATOM 1813 O O . SER B 1 72 ? 12.938 24.297 4.164 1 94.38 72 SER B O 1
ATOM 1815 N N . GLN B 1 73 ? 11.766 22.5 4.73 1 91 73 GLN B N 1
ATOM 1816 C CA . GLN B 1 73 ? 10.484 23.062 4.309 1 91 73 GLN B CA 1
ATOM 1817 C C . GLN B 1 73 ? 9.828 23.844 5.445 1 91 73 GLN B C 1
ATOM 1819 O O . GLN B 1 73 ? 8.75 24.422 5.266 1 91 73 GLN B O 1
ATOM 1824 N N . GLY B 1 74 ? 10.445 23.781 6.566 1 91.56 74 GLY B N 1
ATOM 1825 C CA . GLY B 1 74 ? 10 24.609 7.672 1 91.56 74 GLY B CA 1
ATOM 1826 C C . GLY B 1 74 ? 8.938 23.938 8.523 1 91.56 74 GLY B C 1
ATOM 1827 O O . GLY B 1 74 ? 8.32 24.578 9.375 1 91.56 74 GLY B O 1
ATOM 1828 N N . TYR B 1 75 ? 8.672 22.641 8.352 1 92.5 75 TYR B N 1
ATOM 1829 C CA . TYR B 1 75 ? 7.648 21.938 9.102 1 92.5 75 TYR B CA 1
ATOM 1830 C C . TYR B 1 75 ? 8.164 21.547 10.484 1 92.5 75 TYR B C 1
ATOM 1832 O O . TYR B 1 75 ? 7.391 21.469 11.445 1 92.5 75 TYR B O 1
ATOM 1840 N N . VAL B 1 76 ? 9.469 21.266 10.5 1 94.94 76 VAL B N 1
ATOM 1841 C CA . VAL B 1 76 ? 10.078 20.719 11.711 1 94.94 76 VAL B CA 1
ATOM 1842 C C . VAL B 1 76 ? 11.336 21.516 12.055 1 94.94 76 VAL B C 1
ATOM 1844 O O . VAL B 1 76 ? 12 22.062 11.172 1 94.94 76 VAL B O 1
ATOM 1847 N N . GLU B 1 77 ? 11.602 21.641 13.258 1 95.69 77 GLU B N 1
ATOM 1848 C CA . GLU B 1 77 ? 12.836 22.266 13.727 1 95.69 77 GLU B CA 1
ATOM 1849 C C . GLU B 1 77 ? 13.617 21.312 14.633 1 95.69 77 GLU B C 1
ATOM 1851 O O . GLU B 1 77 ? 13.031 20.469 15.312 1 95.69 77 GLU B O 1
ATOM 1856 N N . LYS B 1 78 ? 14.859 21.5 14.547 1 94.94 78 LYS B N 1
ATOM 1857 C CA . LYS B 1 78 ? 15.766 20.734 15.398 1 94.94 78 LYS B CA 1
ATOM 1858 C C . LYS B 1 78 ? 16.25 21.578 16.578 1 94.94 78 LYS B C 1
ATOM 1860 O O . LYS B 1 78 ? 16.703 22.703 16.406 1 94.94 78 LYS B O 1
ATOM 1865 N N . ILE B 1 79 ? 16.109 21 17.719 1 94.25 79 ILE B N 1
ATOM 1866 C CA . ILE B 1 79 ? 16.578 21.703 18.906 1 94.25 79 ILE B CA 1
ATOM 1867 C C . ILE B 1 79 ? 17.484 20.766 19.719 1 94.25 79 ILE B C 1
ATOM 1869 O O . ILE B 1 79 ? 17.125 19.625 19.984 1 94.25 79 ILE B O 1
ATOM 1873 N N . LYS B 1 80 ? 18.594 21.297 20.078 1 93.5 80 LYS B N 1
ATOM 1874 C CA . LYS B 1 80 ? 19.5 20.5 20.906 1 93.5 80 LYS B CA 1
ATOM 1875 C C . LYS B 1 80 ? 18.922 20.281 22.312 1 93.5 80 LYS B C 1
ATOM 1877 O O . LYS B 1 80 ? 18.328 21.203 22.891 1 93.5 80 LYS B O 1
ATOM 1882 N N . ASP B 1 81 ? 19.078 19.094 22.766 1 89.5 81 ASP B N 1
ATOM 1883 C CA . ASP B 1 81 ? 18.625 18.766 24.125 1 89.5 81 ASP B CA 1
ATOM 1884 C C . ASP B 1 81 ? 19.422 19.547 25.172 1 89.5 81 ASP B C 1
ATOM 1886 O O . ASP B 1 81 ? 20.641 19.688 25.062 1 89.5 81 ASP B O 1
ATOM 1890 N N . CYS B 1 82 ? 18.672 20.062 26.109 1 89.44 82 CYS B N 1
ATOM 1891 C CA . CYS B 1 82 ? 19.281 20.906 27.109 1 89.44 82 CYS B CA 1
ATOM 1892 C C . CYS B 1 82 ? 20.188 20.109 28.031 1 89.44 82 CYS B C 1
ATOM 1894 O O . CYS B 1 82 ? 21.203 20.609 28.531 1 89.44 82 CYS B O 1
ATOM 1896 N N . GLU B 1 83 ? 19.859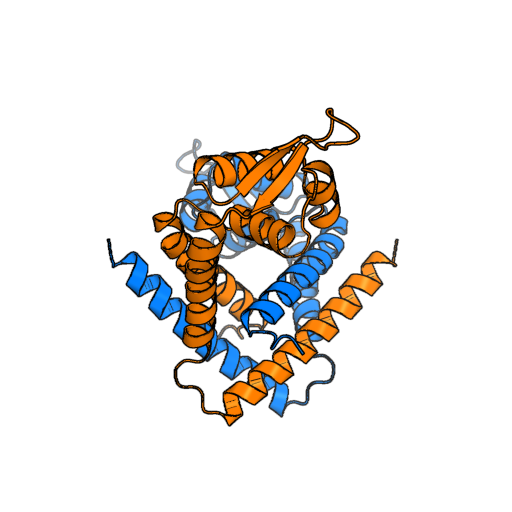 18.938 28.297 1 90.94 83 GLU B N 1
ATOM 1897 C CA . GLU B 1 83 ? 20.594 18.094 29.219 1 90.94 83 GLU B CA 1
ATOM 1898 C C . GLU B 1 83 ? 21.703 17.312 28.516 1 90.94 83 GLU B C 1
ATOM 1900 O O . GLU B 1 83 ? 22.766 17.078 29.078 1 90.94 83 GLU B O 1
ATOM 1905 N N . ASP B 1 84 ? 21.438 16.891 27.375 1 90.44 84 ASP B N 1
ATOM 1906 C CA . ASP B 1 84 ? 22.391 16.156 26.547 1 90.44 84 ASP B CA 1
ATOM 1907 C C . ASP B 1 84 ? 22.516 16.797 25.156 1 90.44 84 ASP B C 1
ATOM 1909 O O . ASP B 1 84 ? 21.75 16.469 24.25 1 90.44 84 ASP B O 1
ATOM 1913 N N . LYS B 1 85 ? 23.469 17.578 24.969 1 88.19 85 LYS B N 1
ATOM 1914 C CA . LYS B 1 85 ? 23.625 18.375 23.766 1 88.19 85 LYS B CA 1
ATOM 1915 C C . LYS B 1 85 ? 23.938 17.5 22.562 1 88.19 85 LYS B C 1
ATOM 1917 O O . LYS B 1 85 ? 23.906 17.969 21.422 1 88.19 85 LYS B O 1
ATOM 1922 N N . ARG B 1 86 ? 24.172 16.281 22.766 1 87.5 86 ARG B N 1
ATOM 1923 C CA . ARG B 1 86 ? 24.438 15.359 21.672 1 87.5 86 ARG B CA 1
ATOM 1924 C C . ARG B 1 86 ? 23.141 14.906 21.016 1 87.5 86 ARG B C 1
ATOM 1926 O O . ARG B 1 86 ? 23.156 14.367 19.906 1 87.5 86 ARG B O 1
ATOM 1933 N N . ILE B 1 87 ? 22.125 15.125 21.828 1 90.5 87 ILE B N 1
ATOM 1934 C CA . ILE B 1 87 ? 20.828 14.672 21.328 1 90.5 87 ILE B CA 1
ATOM 1935 C C . ILE B 1 87 ? 20.078 15.836 20.688 1 90.5 87 ILE B C 1
ATOM 1937 O O . ILE B 1 87 ? 19.984 16.922 21.281 1 90.5 87 ILE B O 1
ATOM 1941 N N . THR B 1 88 ? 19.734 15.602 19.5 1 92.94 88 THR B N 1
ATOM 1942 C CA . THR B 1 88 ? 18.891 16.578 18.812 1 92.94 88 THR B CA 1
ATOM 1943 C C . THR B 1 88 ? 17.422 16.141 18.844 1 92.94 88 THR B C 1
ATOM 1945 O O . THR B 1 88 ? 17.109 15 18.531 1 92.94 88 THR B O 1
ATOM 1948 N N . ARG B 1 89 ? 16.578 17.078 19.266 1 95.38 89 ARG B N 1
ATOM 1949 C CA . ARG B 1 89 ? 15.156 16.797 19.359 1 95.38 89 ARG B CA 1
ATOM 1950 C C . ARG B 1 89 ? 14.375 17.516 18.266 1 95.38 89 ARG B C 1
ATOM 1952 O O . ARG B 1 89 ? 14.719 18.641 17.891 1 95.38 89 ARG B O 1
ATOM 1959 N N . LEU B 1 90 ? 13.328 16.875 17.844 1 96.12 90 LEU B N 1
ATOM 1960 C CA . LEU B 1 90 ? 12.547 17.391 16.719 1 96.12 90 LEU B CA 1
ATOM 1961 C C . LEU B 1 90 ? 11.195 17.906 17.203 1 96.12 90 LEU B C 1
ATOM 1963 O O . LEU B 1 90 ? 10.508 17.234 17.969 1 96.12 90 LEU B O 1
ATOM 1967 N N . TYR B 1 91 ? 10.883 19.094 16.734 1 94.38 91 TYR B N 1
ATOM 1968 C CA . TYR B 1 91 ? 9.617 19.719 17.078 1 94.38 91 TYR B CA 1
ATOM 1969 C C . TYR B 1 91 ? 8.938 20.281 15.828 1 94.38 91 TYR B C 1
ATOM 1971 O O . TYR B 1 91 ? 9.609 20.75 14.906 1 94.38 91 TYR B O 1
ATOM 1979 N N . ILE B 1 92 ? 7.629 20.25 15.914 1 92.75 92 ILE B N 1
ATOM 1980 C CA . ILE B 1 92 ? 6.887 20.891 14.836 1 92.75 92 ILE B CA 1
ATOM 1981 C C . ILE B 1 92 ? 6.93 22.406 15.016 1 92.75 92 ILE B C 1
ATOM 1983 O O . ILE B 1 92 ? 6.793 22.906 16.125 1 92.75 92 ILE B O 1
ATOM 1987 N N . THR B 1 93 ? 7.188 23.109 13.906 1 93.31 93 THR B N 1
ATOM 1988 C CA . THR B 1 93 ? 7.191 24.562 13.953 1 93.31 93 THR B CA 1
ATOM 1989 C C . THR B 1 93 ? 5.77 25.109 13.891 1 93.31 93 THR B C 1
ATOM 1991 O O . THR B 1 93 ? 4.82 24.375 13.633 1 93.31 93 THR B O 1
ATOM 1994 N N . GLU B 1 94 ? 5.598 26.422 14.242 1 89.38 94 GLU B N 1
ATOM 1995 C CA . GLU B 1 94 ? 4.297 27.062 14.086 1 89.38 94 GLU B CA 1
ATOM 1996 C C . GLU B 1 94 ? 3.82 27 12.633 1 89.38 94 GLU B C 1
ATOM 1998 O O . GLU B 1 94 ? 2.648 26.703 12.375 1 89.38 94 GLU B O 1
ATOM 2003 N N . GLU B 1 95 ? 4.766 27.297 11.727 1 85.06 95 GLU B N 1
ATOM 2004 C CA . GLU B 1 95 ? 4.469 27.156 10.305 1 85.06 95 GLU B CA 1
ATOM 2005 C C . GLU B 1 95 ? 4.121 25.719 9.945 1 85.06 95 GLU B C 1
ATOM 2007 O O . GLU B 1 95 ? 3.217 25.469 9.148 1 85.06 95 GLU B O 1
ATOM 2012 N N . GLY B 1 96 ? 4.797 24.828 10.578 1 85.31 96 GLY B N 1
ATOM 2013 C CA . GLY B 1 96 ? 4.527 23.406 10.375 1 85.31 96 GLY B CA 1
ATOM 2014 C C . GLY B 1 96 ? 3.141 22.984 10.828 1 85.31 96 GLY B C 1
ATOM 2015 O O . GLY B 1 96 ? 2.49 22.172 10.188 1 85.31 96 GLY B O 1
ATOM 2016 N N . ARG B 1 97 ? 2.727 23.594 11.859 1 84.94 97 ARG B N 1
ATOM 2017 C CA . ARG B 1 97 ? 1.39 23.312 12.367 1 84.94 97 ARG B CA 1
ATOM 2018 C C . ARG B 1 97 ? 0.318 23.781 11.383 1 84.94 97 ARG B C 1
ATOM 2020 O O . ARG B 1 97 ? -0.67 23.078 11.156 1 84.94 97 ARG B O 1
ATOM 2027 N N . VAL B 1 98 ? 0.56 24.984 10.852 1 84.12 98 VAL B N 1
ATOM 2028 C CA . VAL B 1 98 ? -0.376 25.516 9.867 1 84.12 98 VAL B CA 1
ATOM 2029 C C . VAL B 1 98 ? -0.405 24.625 8.633 1 84.12 98 VAL B C 1
ATOM 2031 O O . VAL B 1 98 ? -1.479 24.266 8.141 1 84.12 98 VAL B O 1
ATOM 2034 N N . ASN B 1 99 ? 0.729 24.266 8.188 1 82.38 99 ASN B N 1
ATOM 2035 C CA . ASN B 1 99 ? 0.833 23.422 7.008 1 82.38 99 ASN B CA 1
ATOM 2036 C C . ASN B 1 99 ? 0.301 22.016 7.273 1 82.38 99 ASN B C 1
ATOM 2038 O O . ASN B 1 99 ? -0.297 21.391 6.391 1 82.38 99 ASN B O 1
ATOM 2042 N N . ARG B 1 100 ? 0.473 21.641 8.516 1 79.88 100 ARG B N 1
ATOM 2043 C CA . ARG B 1 100 ? -0.078 20.344 8.906 1 79.88 100 ARG B CA 1
ATOM 2044 C C . ARG B 1 100 ? -1.591 20.312 8.711 1 79.88 100 ARG B C 1
ATOM 2046 O O . ARG B 1 100 ? -2.145 19.297 8.266 1 79.88 100 ARG B O 1
ATOM 2053 N N . LYS B 1 101 ? -2.178 21.391 9.039 1 83.06 101 LYS B N 1
ATOM 2054 C CA . LYS B 1 101 ? -3.623 21.484 8.852 1 83.06 101 LYS B CA 1
ATOM 2055 C C . LYS B 1 101 ? -3.998 21.328 7.383 1 83.06 101 LYS B C 1
ATOM 2057 O O . LYS B 1 101 ? -4.996 20.672 7.055 1 83.06 101 LYS B O 1
ATOM 2062 N N . LYS B 1 102 ? -3.186 21.922 6.59 1 84.25 102 LYS B N 1
ATOM 2063 C CA . LYS B 1 102 ? -3.422 21.797 5.152 1 84.25 102 LYS B CA 1
ATOM 2064 C C . LYS B 1 102 ? -3.281 20.344 4.695 1 84.25 102 LYS B C 1
ATOM 2066 O O . LYS B 1 102 ? -4.074 19.859 3.885 1 84.25 102 LYS B O 1
ATOM 2071 N N . ILE B 1 103 ? -2.334 19.766 5.227 1 83.12 103 ILE B N 1
ATOM 2072 C CA . ILE B 1 103 ? -2.09 18.359 4.887 1 83.12 103 ILE B CA 1
ATOM 2073 C C . ILE B 1 103 ? -3.248 17.5 5.383 1 83.12 103 ILE B C 1
ATOM 2075 O O . ILE B 1 103 ? -3.738 16.641 4.66 1 83.12 103 ILE B O 1
ATOM 2079 N N . LEU B 1 104 ? -3.684 17.766 6.562 1 81.12 104 LEU B N 1
ATOM 2080 C CA . LEU B 1 104 ? -4.809 17.031 7.129 1 81.12 104 LEU B CA 1
ATOM 2081 C C . LEU B 1 104 ? -6.062 17.203 6.285 1 81.12 104 LEU B C 1
ATOM 2083 O O . LEU B 1 104 ? -6.852 16.281 6.121 1 81.12 104 LEU B O 1
ATOM 2087 N N . ASN B 1 105 ? -6.168 18.344 5.785 1 86.19 105 ASN B N 1
ATOM 2088 C CA . ASN B 1 105 ? -7.305 18.625 4.918 1 86.19 105 ASN B CA 1
ATOM 2089 C C . ASN B 1 105 ? -7.258 17.797 3.641 1 86.19 105 ASN B C 1
ATOM 2091 O O . ASN B 1 105 ? -8.297 17.344 3.154 1 86.19 105 ASN B O 1
ATOM 2095 N N . ILE B 1 106 ? -6.098 17.656 3.131 1 85 106 ILE B N 1
ATOM 2096 C CA . ILE B 1 106 ? -5.926 16.844 1.934 1 85 106 ILE B CA 1
ATOM 2097 C C . ILE B 1 106 ? -6.316 15.391 2.23 1 85 106 ILE B C 1
ATOM 2099 O O . ILE B 1 106 ? -7.02 14.758 1.442 1 85 106 ILE B O 1
ATOM 2103 N N . LEU B 1 107 ? -5.93 14.891 3.355 1 81.88 107 LEU B N 1
ATOM 2104 C CA . LEU B 1 107 ? -6.254 13.523 3.75 1 81.88 107 LEU B CA 1
ATOM 2105 C C . LEU B 1 107 ? -7.754 13.367 3.969 1 81.88 107 LEU B C 1
ATOM 2107 O O . LEU B 1 107 ? -8.336 12.359 3.564 1 81.88 107 LEU B O 1
ATOM 2111 N N . ASN B 1 108 ? -8.305 14.367 4.574 1 85.56 108 ASN B N 1
ATOM 2112 C CA . ASN B 1 108 ? -9.742 14.352 4.805 1 85.56 108 ASN B CA 1
ATOM 2113 C C . ASN B 1 108 ? -10.523 14.406 3.492 1 85.56 108 ASN B C 1
ATOM 2115 O O . ASN B 1 108 ? -11.578 13.773 3.365 1 85.56 108 ASN B O 1
ATOM 2119 N N . GLU B 1 109 ? -10.008 15.188 2.613 1 89.5 109 GLU B N 1
ATOM 2120 C CA . GLU B 1 109 ? -10.625 15.258 1.293 1 89.5 109 GLU B CA 1
ATOM 2121 C C . GLU B 1 109 ? -10.664 13.891 0.618 1 89.5 109 GLU B C 1
ATOM 2123 O O . GLU B 1 109 ? -11.641 13.547 -0.048 1 89.5 109 GLU B O 1
ATOM 2128 N N . ALA B 1 110 ? -9.625 13.18 0.773 1 87.56 110 ALA B N 1
ATOM 2129 C CA . ALA B 1 110 ? -9.578 11.836 0.195 1 87.56 110 ALA B CA 1
ATOM 2130 C C . ALA B 1 110 ? -10.656 10.938 0.795 1 87.56 110 ALA B C 1
ATOM 2132 O O . ALA B 1 110 ? -11.281 10.148 0.084 1 87.56 110 ALA B O 1
ATOM 2133 N N . ASN B 1 111 ? -10.844 11.031 2.078 1 89.25 111 ASN B N 1
ATOM 2134 C CA . ASN B 1 111 ? -11.906 10.281 2.734 1 89.25 111 ASN B CA 1
ATOM 2135 C C . ASN B 1 111 ? -13.273 10.594 2.127 1 89.25 111 ASN B C 1
ATOM 2137 O O . ASN B 1 111 ? -14.094 9.688 1.931 1 89.25 111 ASN B O 1
ATOM 2141 N N . ASP B 1 112 ? -13.43 11.875 1.84 1 92.88 112 ASP B N 1
ATOM 2142 C CA . ASP B 1 112 ? -14.695 12.297 1.239 1 92.88 112 ASP B CA 1
ATOM 2143 C C . ASP B 1 112 ? -14.844 11.742 -0.174 1 92.88 112 ASP B C 1
ATOM 2145 O O . ASP B 1 112 ? -15.945 11.398 -0.598 1 92.88 112 ASP B O 1
ATOM 2149 N N . ILE B 1 113 ? -13.781 11.641 -0.839 1 95.06 113 ILE B N 1
ATOM 2150 C CA . ILE B 1 113 ? -13.789 11.117 -2.199 1 95.06 113 ILE B CA 1
ATOM 2151 C C . ILE B 1 113 ? -14.211 9.648 -2.186 1 95.06 113 ILE B C 1
ATOM 2153 O O . ILE B 1 113 ? -15.023 9.227 -3.002 1 95.06 113 ILE B O 1
ATOM 2157 N N . PHE B 1 114 ? -13.703 8.891 -1.241 1 95.06 114 PHE B N 1
ATOM 2158 C CA . PHE B 1 114 ? -13.984 7.461 -1.159 1 95.06 114 PHE B CA 1
ATOM 2159 C C . PHE B 1 114 ? -15.484 7.203 -1.084 1 95.06 114 PHE B C 1
ATOM 2161 O O . PHE B 1 114 ? -15.984 6.246 -1.676 1 95.06 114 PHE B O 1
ATOM 2168 N N . VAL B 1 115 ? -16.172 8.117 -0.405 1 95.06 115 VAL B N 1
ATOM 2169 C CA . VAL B 1 115 ? -17.562 7.781 -0.076 1 95.06 115 VAL B CA 1
ATOM 2170 C C . VAL B 1 115 ? -18.516 8.672 -0.868 1 95.06 115 VAL B C 1
ATOM 2172 O O . VAL B 1 115 ? -19.672 8.852 -0.486 1 95.06 115 VAL B O 1
ATOM 2175 N N . LYS B 1 116 ? -17.984 9.312 -1.871 1 95.44 116 LYS B N 1
ATOM 2176 C CA . LYS B 1 116 ? -18.844 10.117 -2.727 1 95.44 116 LYS B CA 1
ATOM 2177 C C . LYS B 1 116 ? -20.031 9.289 -3.236 1 95.44 116 LYS B C 1
ATOM 2179 O O . LYS B 1 116 ? -19.844 8.188 -3.754 1 95.44 116 LYS B O 1
ATOM 2184 N N . GLY B 1 117 ? -21.25 9.82 -2.982 1 95.69 117 GLY B N 1
ATOM 2185 C CA . GLY B 1 117 ? -22.453 9.164 -3.473 1 95.69 117 GLY B CA 1
ATOM 2186 C C . GLY B 1 117 ? -22.984 8.094 -2.537 1 95.69 117 GLY B C 1
ATOM 2187 O O . GLY B 1 117 ? -24.016 7.477 -2.801 1 95.69 117 GLY B O 1
ATOM 2188 N N . PHE B 1 118 ? -22.234 7.836 -1.48 1 96.06 118 PHE B N 1
ATOM 2189 C CA . PHE B 1 118 ? -22.719 6.863 -0.504 1 96.06 118 PHE B CA 1
ATOM 2190 C C . PHE B 1 118 ? -23.859 7.445 0.326 1 96.06 118 PHE B C 1
ATOM 2192 O O . PHE B 1 118 ? -23.812 8.617 0.707 1 96.06 118 PHE B O 1
ATOM 2199 N N . SER B 1 119 ? -24.859 6.688 0.622 1 96.38 119 SER B N 1
ATOM 2200 C CA . SER B 1 119 ? -25.828 7.043 1.66 1 96.38 119 SER B CA 1
ATOM 2201 C C . SER B 1 119 ? -25.188 6.984 3.045 1 96.38 119 SER B C 1
ATOM 2203 O O . SER B 1 119 ? -24.125 6.398 3.221 1 96.38 119 SER B O 1
ATOM 2205 N N . GLU B 1 120 ? -25.797 7.617 4.016 1 94.94 120 GLU B N 1
ATOM 2206 C CA . GLU B 1 120 ? -25.281 7.547 5.379 1 94.94 120 GLU B CA 1
ATOM 2207 C C . GLU B 1 120 ? -25.203 6.105 5.863 1 94.94 120 GLU B C 1
ATOM 2209 O O . GLU B 1 120 ? -24.266 5.73 6.562 1 94.94 120 GLU B O 1
ATOM 2214 N N . LYS B 1 121 ? -26.156 5.344 5.461 1 96 121 LYS B N 1
ATOM 2215 C CA . LYS B 1 121 ? -26.172 3.926 5.809 1 96 121 LYS B CA 1
ATOM 2216 C C . LYS B 1 121 ? -24.969 3.197 5.199 1 96 121 LYS B C 1
ATOM 2218 O O . LYS B 1 121 ? -24.312 2.4 5.875 1 96 121 LYS B O 1
ATOM 2223 N N . ASN B 1 122 ? -24.688 3.49 3.957 1 95.56 122 ASN B N 1
ATOM 2224 C CA . ASN B 1 122 ? -23.547 2.865 3.281 1 95.56 122 ASN B CA 1
ATOM 2225 C C . ASN B 1 122 ? -22.219 3.293 3.898 1 95.56 122 ASN B C 1
ATOM 2227 O O . ASN B 1 122 ? -21.281 2.498 3.977 1 95.56 122 ASN B O 1
ATOM 2231 N N . LYS B 1 123 ? -22.188 4.535 4.336 1 94.75 123 LYS B N 1
ATOM 2232 C CA . LYS B 1 123 ? -20.984 5.031 4.988 1 94.75 123 LYS B CA 1
ATOM 2233 C C . LYS B 1 123 ? -20.719 4.293 6.301 1 94.75 123 LYS B C 1
ATOM 2235 O O . LYS B 1 123 ? -19.594 3.871 6.566 1 94.75 123 LYS B O 1
ATOM 2240 N N . GLU B 1 124 ? -21.734 4.152 6.992 1 94.69 124 GLU B N 1
ATOM 2241 C CA . GLU B 1 124 ? -21.609 3.432 8.258 1 94.69 124 GLU B CA 1
ATOM 2242 C C . GLU B 1 124 ? -21.266 1.964 8.023 1 94.69 124 GLU B C 1
ATOM 2244 O O . GLU B 1 124 ? -20.422 1.399 8.719 1 94.69 124 GLU B O 1
ATOM 2249 N N . ASN B 1 125 ? -21.875 1.401 7.066 1 95.75 125 ASN B N 1
ATOM 2250 C CA . ASN B 1 125 ? -21.672 -0.009 6.754 1 95.75 125 ASN B CA 1
ATOM 2251 C C . ASN B 1 125 ? -20.25 -0.285 6.309 1 95.75 125 ASN B C 1
ATOM 2253 O O . ASN B 1 125 ? -19.609 -1.23 6.785 1 95.75 125 ASN B O 1
ATOM 2257 N N . ILE B 1 126 ? -19.719 0.547 5.438 1 95.88 126 ILE B N 1
ATOM 2258 C CA . ILE B 1 126 ? -18.375 0.32 4.922 1 95.88 126 ILE B CA 1
ATOM 2259 C C . ILE B 1 126 ? -17.359 0.46 6.051 1 95.88 126 ILE B C 1
ATOM 2261 O O . ILE B 1 126 ? -16.391 -0.297 6.117 1 95.88 126 ILE B O 1
ATOM 2265 N N . LEU B 1 127 ? -17.578 1.405 6.879 1 94.56 127 LEU B N 1
ATOM 2266 C CA . LEU B 1 127 ? -16.672 1.604 8 1 94.56 127 LEU B CA 1
ATOM 2267 C C . LEU B 1 127 ? -16.656 0.381 8.914 1 94.56 127 LEU B C 1
ATOM 2269 O O . LEU B 1 127 ? -15.594 -0.085 9.32 1 94.56 127 LEU B O 1
ATOM 2273 N N . GLU B 1 128 ? -17.781 -0.109 9.188 1 95.38 128 GLU B N 1
ATOM 2274 C CA . GLU B 1 128 ? -17.906 -1.279 10.047 1 95.38 128 GLU B CA 1
ATOM 2275 C C . GLU B 1 128 ? -17.25 -2.504 9.406 1 95.38 128 GLU B C 1
ATOM 2277 O O . GLU B 1 128 ? -16.547 -3.256 10.078 1 95.38 128 GLU B O 1
ATOM 2282 N N . LEU B 1 129 ? -17.516 -2.699 8.219 1 96.81 129 LEU B N 1
ATOM 2283 C CA . LEU B 1 129 ? -17 -3.867 7.52 1 96.81 129 LEU B CA 1
ATOM 2284 C C . LEU B 1 129 ? -15.484 -3.771 7.359 1 96.81 129 LEU B C 1
ATOM 2286 O O . LEU B 1 129 ? -14.773 -4.77 7.5 1 96.81 129 LEU B O 1
ATOM 2290 N N . LEU B 1 130 ? -14.977 -2.568 7.078 1 96.56 130 LEU B N 1
ATOM 2291 C CA . LEU B 1 130 ? -13.539 -2.369 6.988 1 96.56 130 LEU B CA 1
ATOM 2292 C C . LEU B 1 130 ? -12.867 -2.627 8.336 1 96.56 130 LEU B C 1
ATOM 2294 O O . LEU B 1 130 ? -11.781 -3.199 8.391 1 96.56 130 LEU B O 1
ATOM 2298 N N . LYS B 1 131 ? -13.539 -2.156 9.328 1 95 131 LYS B N 1
ATOM 2299 C CA . LYS B 1 131 ? -13.016 -2.414 10.664 1 95 131 LYS B CA 1
ATOM 2300 C C . LYS B 1 131 ? -12.891 -3.912 10.93 1 95 131 LYS B C 1
ATOM 2302 O O . LYS B 1 131 ? -11.844 -4.383 11.375 1 95 131 LYS B O 1
ATOM 2307 N N . LYS B 1 132 ? -13.898 -4.617 10.656 1 96.56 132 LYS B N 1
ATOM 2308 C CA . LYS B 1 132 ? -13.891 -6.066 10.852 1 96.56 132 LYS B CA 1
ATOM 2309 C C . LYS B 1 132 ? -12.836 -6.73 9.969 1 96.56 132 LYS B C 1
ATOM 2311 O O . LYS B 1 132 ? -12.133 -7.641 10.414 1 96.56 132 LYS B O 1
ATOM 2316 N N . MET B 1 133 ? -12.727 -6.297 8.742 1 96.75 133 MET B N 1
ATOM 2317 C CA . MET B 1 133 ? -11.695 -6.801 7.836 1 96.75 133 MET B CA 1
ATOM 2318 C C . MET B 1 133 ? -10.305 -6.586 8.414 1 96.75 133 MET B C 1
ATOM 2320 O O . MET B 1 133 ? -9.469 -7.488 8.383 1 96.75 133 MET B O 1
ATOM 2324 N N . SER B 1 134 ? -10.125 -5.371 8.891 1 95.88 134 SER B N 1
ATOM 2325 C CA . SER B 1 134 ? -8.836 -5.02 9.484 1 95.88 134 SER B CA 1
ATOM 2326 C C . SER B 1 134 ? -8.508 -5.93 10.664 1 95.88 134 SER B C 1
ATOM 2328 O O . SER B 1 134 ? -7.371 -6.391 10.797 1 95.88 134 SER B O 1
ATOM 2330 N N . G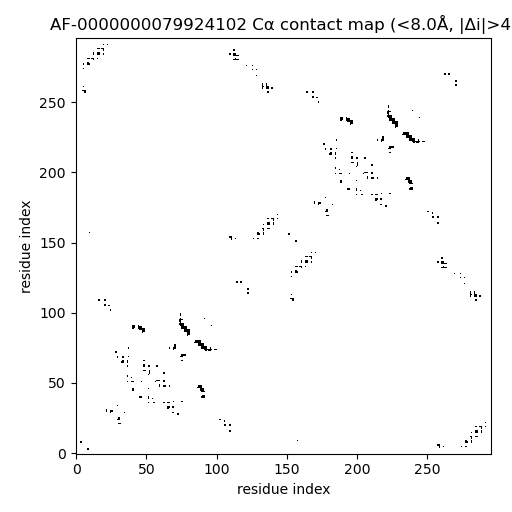LU B 1 135 ? -9.461 -6.223 11.438 1 95.81 135 GLU B N 1
ATOM 2331 C CA . GLU B 1 135 ? -9.273 -7.098 12.594 1 95.81 135 GLU B CA 1
ATOM 2332 C C . GLU B 1 135 ? -8.945 -8.523 12.156 1 95.81 135 GLU B C 1
ATOM 2334 O O . GLU B 1 135 ? -8.078 -9.18 12.742 1 95.81 135 GLU B O 1
ATOM 2339 N N . ASN B 1 136 ? -9.633 -9 11.203 1 96.75 136 ASN B N 1
ATOM 2340 C CA . ASN B 1 136 ? -9.43 -10.352 10.703 1 96.75 136 ASN B CA 1
ATOM 2341 C C . ASN B 1 136 ? -7.996 -10.555 10.203 1 96.75 136 ASN B C 1
ATOM 2343 O O . ASN B 1 136 ? -7.336 -11.523 10.578 1 96.75 136 ASN B O 1
ATOM 2347 N N . ILE B 1 137 ? -7.555 -9.617 9.383 1 95.62 137 ILE B N 1
ATOM 2348 C CA . ILE B 1 137 ? -6.23 -9.789 8.789 1 95.62 137 ILE B CA 1
ATOM 2349 C C . ILE B 1 137 ? -5.16 -9.547 9.852 1 95.62 137 ILE B C 1
ATOM 2351 O O . ILE B 1 137 ? -4.105 -10.195 9.844 1 95.62 137 ILE B O 1
ATOM 2355 N N . HIS B 1 138 ? -5.449 -8.656 10.75 1 94.25 138 HIS B N 1
ATOM 2356 C CA . HIS B 1 138 ? -4.52 -8.422 11.844 1 94.25 138 HIS B CA 1
ATOM 2357 C C . HIS B 1 138 ? -4.316 -9.68 12.688 1 94.25 138 HIS B C 1
ATOM 2359 O O . HIS B 1 138 ? -3.186 -10.023 13.031 1 94.25 138 HIS B O 1
ATOM 2365 N N . LYS B 1 139 ? -5.375 -10.312 12.961 1 94.81 139 LYS B N 1
ATOM 2366 C CA . LYS B 1 139 ? -5.305 -11.547 13.734 1 94.81 139 LYS B CA 1
ATOM 2367 C C . LYS B 1 139 ? -4.418 -12.578 13.039 1 94.81 139 LYS B C 1
ATOM 2369 O O . LYS B 1 139 ? -3.621 -13.258 13.688 1 94.81 139 LYS B O 1
ATOM 2374 N N . GLU B 1 140 ? -4.582 -12.703 11.805 1 93.31 140 GLU B N 1
ATOM 2375 C CA . GLU B 1 140 ? -3.793 -13.68 11.062 1 93.31 140 GLU B CA 1
ATOM 2376 C C . GLU B 1 140 ? -2.332 -13.25 10.969 1 93.31 140 GLU B C 1
ATOM 2378 O O . GLU B 1 140 ? -1.427 -14.078 11.047 1 93.31 140 GLU B O 1
ATOM 2383 N N . ALA B 1 141 ? -2.1 -11.945 10.742 1 92.06 141 ALA B N 1
ATOM 2384 C CA . ALA B 1 141 ? -0.735 -11.43 10.695 1 92.06 141 ALA B CA 1
ATOM 2385 C C . ALA B 1 141 ? -0.011 -11.68 12.016 1 92.06 141 ALA B C 1
ATOM 2387 O O . ALA B 1 141 ? 1.165 -12.047 12.023 1 92.06 141 ALA B O 1
ATOM 2388 N N . VAL B 1 142 ? -0.726 -11.516 13.07 1 91.44 142 VAL B N 1
ATOM 2389 C CA . VAL B 1 142 ? -0.15 -11.734 14.398 1 91.44 142 VAL B CA 1
ATOM 2390 C C . VAL B 1 142 ? 0.112 -13.219 14.609 1 91.44 142 VAL B C 1
ATOM 2392 O O . VAL B 1 142 ? 1.148 -13.602 15.156 1 91.44 142 VAL B O 1
ATOM 2395 N N . ARG B 1 143 ? -0.834 -14.008 14.203 1 90.69 143 ARG B N 1
ATOM 2396 C CA . ARG B 1 143 ? -0.694 -15.453 14.328 1 90.69 143 ARG B CA 1
ATOM 2397 C C . ARG B 1 143 ? 0.55 -15.945 13.602 1 90.69 143 ARG B C 1
ATOM 2399 O O . ARG B 1 143 ? 1.304 -16.766 14.125 1 90.69 143 ARG B O 1
ATOM 2406 N N . ILE B 1 144 ? 0.762 -15.445 12.422 1 88.69 144 ILE B N 1
ATOM 2407 C CA . ILE B 1 144 ? 1.882 -15.898 11.602 1 88.69 144 ILE B CA 1
ATOM 2408 C C . ILE B 1 144 ? 3.193 -15.398 12.195 1 88.69 144 ILE B C 1
ATOM 2410 O O . ILE B 1 144 ? 4.23 -16.047 12.07 1 88.69 144 ILE B O 1
ATOM 2414 N N . LYS B 1 145 ? 3.17 -14.234 12.711 1 84.31 145 LYS B N 1
ATOM 2415 C CA . LYS B 1 145 ? 4.344 -13.703 13.391 1 84.31 145 LYS B CA 1
ATOM 2416 C C . LYS B 1 145 ? 4.781 -14.625 14.531 1 84.31 145 LYS B C 1
ATOM 2418 O O . LYS B 1 145 ? 5.977 -14.812 14.766 1 84.31 145 LYS B O 1
ATOM 2423 N N . ASP B 1 146 ? 3.846 -15.156 15.078 1 82.12 146 ASP B N 1
ATOM 2424 C CA . ASP B 1 146 ? 4.102 -16.031 16.219 1 82.12 146 ASP B CA 1
ATOM 2425 C C . ASP B 1 146 ? 4.535 -17.422 15.758 1 82.12 146 ASP B C 1
ATOM 2427 O O . ASP B 1 146 ? 5.09 -18.203 16.531 1 82.12 146 ASP B O 1
ATOM 2431 N N . GLU B 1 147 ? 4.016 -17.734 14.539 1 75.25 147 GLU B N 1
ATOM 2432 C CA . GLU B 1 147 ? 4.406 -19.047 14.008 1 75.25 147 GLU B CA 1
ATOM 2433 C C . GLU B 1 147 ? 5.871 -19.047 13.586 1 75.25 147 GLU B C 1
ATOM 2435 O O . GLU B 1 147 ? 6.469 -20.125 13.43 1 75.25 147 GLU B O 1
ATOM 2440 N N . LYS B 1 148 ? 6.836 -18.984 14.156 1 57.34 148 LYS B N 1
ATOM 2441 C CA . LYS B 1 148 ? 8.273 -19.078 13.898 1 57.34 148 LYS B CA 1
ATOM 2442 C C . LYS B 1 148 ? 8.555 -19.422 12.445 1 57.34 148 LYS B C 1
ATOM 2444 O O . LYS B 1 148 ? 8.031 -20.406 11.922 1 57.34 148 LYS B O 1
#

Organism: NCBI:txid1123349

InterPro domains:
  IPR000835 MarR-type HTH domain [PF13463] (31-96)
  IPR000835 MarR-type HTH domain [PR00598] (47-63)
  IPR000835 MarR-type HTH domain [PR00598] (64-79)
  IPR000835 MarR-type HTH domain [PR00598] (83-99)
  IPR000835 MarR-type HTH domain [PR00598] (113-133)
  IPR000835 MarR-type HTH domain [PS50995] (3-135)
  IPR000835 MarR-type HTH domain [SM00347] (23-123)
  IPR023187 Transcriptional regulator MarR-type, conserved site [PS01117] (62-96)
  IPR036388 Winged helix-like DNA-binding domain superfamily [G3DSA:1.10.10.10] (3-140)
  IPR036390 Winged helix DNA-binding domain superfamily [SSF46785] (6-139)

Radius of gyration: 21.99 Å; Cα contacts (8 Å, |Δi|>4): 318; chains: 2; bounding box: 51×53×65 Å

Foldseek 3Di:
DPPDDPVNVVVVLVVVLQVQLQVVCVVLVAHPLLLLLLVVCVVDPFDFLVNSCVVVVHDSVSSVVSVVSCVVSQQKDWDADPVHRVTITIHGDPVNVVVVVVSVVSVVVSVCVVQVPPDPVRVVVVVVVVVVVVVVVVVVVVVVVPVD/DPPDDPVNVVVVLVVVLQVQLQVVCVVLVAHPLLLLLLVVCAVDPFDFLVNSCVVVVHDSVSSVVSLVSCVVSQQKDWDADPVHRVTITIHGDPVNVVVVVVSVVSVVVSVCVVQVPPDPVRVVVVVVVVVVVVVVVVVVVVVVVVVD